Protein AF-A0AAE1XHB5-F1 (afdb_monomer_lite)

Sequence (249 aa):
MQTVHSEVQGKFSDERRCHNMGLLQLLRLYPGRIPDVDLMFACDDRTVVHKRDYSSPNASIPPPVFHYCGEEASYDIVFPDWSFWGWPEVNIKPWEELKEELKEANERIKWKDREPYAFWKGNSKLGPARKDLVTCNVSNGQDWKARLFDMEWSGEKKKGFNTSNLANQCTYRYKIYVEGNTWSAQEIGKPAAKCKKLKMQNIYDYCFHVLNEYAKLLRYKPIEGSKETCSETLVPLKAENGDLGSTRW

Structure (mmCIF, N/CA/C/O backbone):
data_AF-A0AAE1XHB5-F1
#
_entry.id   AF-A0AAE1XHB5-F1
#
loop_
_atom_site.group_PDB
_atom_site.id
_atom_site.type_symbol
_atom_site.label_atom_id
_atom_site.label_alt_id
_atom_site.label_comp_id
_atom_site.label_asym_id
_atom_site.label_entity_id
_atom_site.label_seq_id
_atom_site.pdbx_PDB_ins_code
_atom_site.Cartn_x
_atom_site.Cartn_y
_atom_site.Cartn_z
_atom_site.occupancy
_atom_site.B_iso_or_equiv
_atom_site.auth_seq_id
_atom_site.auth_comp_id
_atom_site.auth_asym_id
_atom_site.auth_atom_id
_atom_site.pdbx_PDB_model_num
ATOM 1 N N . MET A 1 1 ? 14.221 -23.084 -20.798 1.00 45.44 1 MET A N 1
ATOM 2 C CA . MET A 1 1 ? 14.300 -22.543 -19.428 1.00 45.44 1 MET A CA 1
ATOM 3 C C . MET A 1 1 ? 13.998 -21.062 -19.570 1.00 45.44 1 MET A C 1
ATOM 5 O O . MET A 1 1 ? 14.590 -20.469 -20.458 1.00 45.44 1 MET A O 1
ATOM 9 N N . GLN A 1 2 ? 12.980 -20.537 -18.884 1.00 51.53 2 GLN A N 1
ATOM 10 C CA . GLN A 1 2 ? 12.706 -19.093 -18.881 1.00 51.53 2 GLN A CA 1
ATOM 11 C C . GLN A 1 2 ? 13.544 -18.474 -17.780 1.00 51.53 2 GLN A C 1
ATOM 13 O O . GLN A 1 2 ? 13.572 -19.036 -16.680 1.00 51.53 2 GLN A O 1
ATOM 18 N N . THR A 1 3 ? 14.192 -17.352 -18.064 1.00 51.78 3 THR A N 1
ATOM 19 C CA . THR A 1 3 ? 15.121 -16.745 -17.113 1.00 51.78 3 THR A CA 1
ATOM 20 C C . THR A 1 3 ? 14.656 -15.334 -16.788 1.00 51.78 3 THR A C 1
ATOM 22 O O . THR A 1 3 ? 14.543 -14.475 -17.661 1.00 51.78 3 THR A O 1
ATOM 25 N N . VAL A 1 4 ? 14.340 -15.105 -15.512 1.00 53.34 4 VAL A N 1
ATOM 26 C CA . VAL A 1 4 ? 14.060 -13.771 -14.973 1.00 53.34 4 VAL A CA 1
ATOM 27 C C . VAL A 1 4 ? 15.298 -13.318 -14.227 1.00 53.34 4 VAL A C 1
ATOM 29 O O . VAL A 1 4 ? 15.710 -13.941 -13.247 1.00 53.34 4 VAL A O 1
ATOM 32 N N . HIS A 1 5 ? 15.868 -12.219 -14.690 1.00 59.72 5 HIS A N 1
ATOM 33 C CA . HIS A 1 5 ? 17.028 -11.596 -14.085 1.00 59.72 5 HIS A CA 1
ATOM 34 C C . HIS A 1 5 ? 16.575 -10.370 -13.300 1.00 59.72 5 HIS A C 1
ATOM 36 O O . HIS A 1 5 ? 15.778 -9.560 -13.777 1.00 59.72 5 HIS A O 1
ATOM 42 N N . SER A 1 6 ? 17.061 -10.231 -12.070 1.00 54.88 6 SER A N 1
ATOM 43 C CA . SER A 1 6 ? 16.692 -9.108 -11.212 1.00 54.88 6 SER A CA 1
ATOM 44 C C . SER A 1 6 ? 17.903 -8.550 -10.483 1.00 54.88 6 SER A C 1
ATOM 46 O O . SER A 1 6 ? 18.611 -9.296 -9.803 1.00 54.88 6 SER A O 1
ATOM 48 N N . GLU A 1 7 ? 18.095 -7.238 -10.560 1.00 51.47 7 GLU A N 1
ATOM 49 C CA . GLU A 1 7 ? 19.030 -6.492 -9.722 1.00 51.47 7 GLU A CA 1
ATOM 50 C C . GLU A 1 7 ? 18.247 -5.716 -8.654 1.00 51.47 7 GLU A C 1
ATOM 52 O O . GLU A 1 7 ? 17.249 -5.053 -8.943 1.00 51.47 7 GLU A O 1
ATOM 57 N N . VAL A 1 8 ? 18.693 -5.809 -7.401 1.00 50.16 8 VAL A N 1
ATOM 58 C CA . VAL A 1 8 ? 18.106 -5.078 -6.273 1.00 50.16 8 VAL A CA 1
ATOM 59 C C . VAL A 1 8 ? 19.099 -4.015 -5.827 1.00 50.16 8 VAL A C 1
ATOM 61 O O . VAL A 1 8 ? 20.212 -4.349 -5.421 1.00 50.16 8 VAL A O 1
ATOM 64 N N . GLN A 1 9 ? 18.693 -2.746 -5.869 1.00 40.88 9 GLN A N 1
ATOM 65 C CA . GLN A 1 9 ? 19.493 -1.639 -5.348 1.00 40.88 9 GLN A CA 1
ATOM 66 C C . GLN A 1 9 ? 18.915 -1.157 -4.011 1.00 40.88 9 GLN A C 1
ATOM 68 O O . GLN A 1 9 ? 17.742 -0.803 -3.919 1.00 40.88 9 GLN A O 1
ATOM 73 N N . GLY A 1 10 ? 19.741 -1.170 -2.959 1.00 39.22 10 GLY A N 1
ATOM 74 C CA . GLY A 1 10 ? 19.369 -0.704 -1.619 1.00 39.22 10 GLY A CA 1
ATOM 75 C C . GLY A 1 10 ? 20.293 -1.239 -0.521 1.00 39.22 10 GLY A C 1
ATOM 76 O O . GLY A 1 10 ? 20.883 -2.311 -0.651 1.00 39.22 10 GLY A O 1
ATOM 77 N N . LYS A 1 11 ? 20.440 -0.490 0.580 1.00 31.23 11 LYS A N 1
ATOM 78 C CA . LYS A 1 11 ? 21.173 -0.940 1.778 1.00 31.23 11 LYS A CA 1
ATOM 79 C C . LYS A 1 11 ? 20.190 -1.525 2.789 1.00 31.23 11 LYS A C 1
ATOM 81 O O . LYS A 1 11 ? 19.747 -0.825 3.691 1.00 31.23 11 LYS A O 1
ATOM 86 N N . PHE A 1 12 ? 19.909 -2.819 2.683 1.00 35.09 12 PHE A N 1
ATOM 87 C CA . PHE A 1 12 ? 19.295 -3.579 3.770 1.00 35.09 12 PHE A CA 1
ATOM 88 C C . PHE A 1 12 ? 20.136 -4.813 4.074 1.00 35.09 12 PHE A C 1
ATOM 90 O O . PHE A 1 12 ? 20.433 -5.615 3.195 1.00 35.09 12 PHE A O 1
ATOM 97 N N . SER A 1 13 ? 20.501 -4.980 5.343 1.00 31.39 13 SER A N 1
ATOM 98 C CA . SER A 1 13 ? 21.224 -6.141 5.870 1.00 31.39 13 SER A CA 1
ATOM 99 C C . SER A 1 13 ? 20.321 -7.375 6.038 1.00 31.39 13 SER A C 1
ATOM 101 O O . SER A 1 13 ? 20.446 -8.098 7.020 1.00 31.39 13 SER A O 1
ATOM 103 N N . ASP A 1 14 ? 19.374 -7.582 5.123 1.00 39.38 14 ASP A N 1
ATOM 104 C CA . ASP A 1 14 ? 18.460 -8.729 5.117 1.00 39.38 14 ASP A CA 1
ATOM 105 C C . ASP A 1 14 ? 18.004 -8.995 3.665 1.00 39.38 14 ASP A C 1
ATOM 107 O O . ASP A 1 14 ? 16.843 -8.851 3.276 1.00 39.38 14 ASP A O 1
ATOM 111 N N . GLU A 1 15 ? 18.995 -9.277 2.815 1.00 41.16 15 GLU A N 1
ATOM 112 C CA . GLU A 1 15 ? 18.853 -9.575 1.388 1.00 41.16 15 GLU A CA 1
ATOM 113 C C . GLU A 1 15 ? 17.816 -10.692 1.142 1.00 41.16 15 GLU A C 1
ATOM 115 O O . GLU A 1 15 ? 18.023 -11.827 1.586 1.00 41.16 15 GLU A O 1
ATOM 120 N N . ARG A 1 16 ? 16.732 -10.357 0.405 1.00 50.06 16 ARG A N 1
ATOM 121 C CA . ARG A 1 16 ? 15.892 -11.202 -0.501 1.00 50.06 16 ARG A CA 1
ATOM 122 C C . ARG A 1 16 ? 14.385 -10.868 -0.530 1.00 50.06 16 ARG A C 1
ATOM 124 O O . ARG A 1 16 ? 13.654 -11.543 -1.252 1.00 50.06 16 ARG A O 1
ATOM 131 N N . ARG A 1 17 ? 13.878 -9.883 0.224 1.00 54.81 17 ARG A N 1
ATOM 132 C CA . ARG A 1 17 ? 12.434 -9.853 0.565 1.00 54.81 17 ARG A CA 1
ATOM 133 C C . ARG A 1 17 ? 11.491 -9.107 -0.387 1.00 54.81 17 ARG A C 1
ATOM 135 O O . ARG A 1 17 ? 10.375 -9.578 -0.570 1.00 54.81 17 ARG A O 1
ATOM 142 N N . CYS A 1 18 ? 11.900 -8.002 -1.010 1.00 56.28 18 CYS A N 1
ATOM 143 C CA . CYS A 1 18 ? 10.916 -7.023 -1.499 1.00 56.28 18 CYS A CA 1
ATOM 144 C C . CYS A 1 18 ? 9.997 -7.508 -2.629 1.00 56.28 18 CYS A C 1
ATOM 146 O O . CYS A 1 18 ? 8.858 -7.086 -2.668 1.00 56.28 18 CYS A O 1
ATOM 148 N N . HIS A 1 19 ? 10.430 -8.376 -3.551 1.00 60.06 19 HIS A N 1
ATOM 149 C CA . HIS A 1 19 ? 9.561 -8.766 -4.684 1.00 60.06 19 HIS A CA 1
ATOM 150 C C . HIS A 1 19 ? 9.760 -10.209 -5.183 1.00 60.06 19 HIS A C 1
ATOM 152 O O . HIS A 1 19 ? 9.029 -10.672 -6.061 1.00 60.06 19 HIS A O 1
ATOM 158 N N . ASN A 1 20 ? 10.688 -10.964 -4.582 1.00 65.25 20 ASN A N 1
ATOM 159 C CA . ASN A 1 20 ? 11.019 -12.320 -5.032 1.00 65.25 20 ASN A CA 1
ATOM 160 C C . ASN A 1 20 ? 9.848 -13.297 -4.860 1.00 65.25 20 ASN A C 1
ATOM 162 O O . ASN A 1 20 ? 9.603 -14.122 -5.736 1.00 65.25 20 ASN A O 1
ATOM 166 N N . MET A 1 21 ? 9.070 -13.181 -3.778 1.00 68.06 21 MET A N 1
ATOM 167 C CA . MET A 1 21 ? 7.935 -14.084 -3.544 1.00 68.06 21 MET A CA 1
ATOM 168 C C . MET A 1 21 ? 6.816 -13.880 -4.569 1.00 68.06 21 MET A C 1
ATOM 170 O O . MET A 1 21 ? 6.250 -14.857 -5.054 1.00 68.06 21 MET A O 1
ATOM 174 N N . GLY A 1 22 ? 6.528 -12.635 -4.952 1.00 74.75 22 GLY A N 1
ATOM 175 C CA . GLY A 1 22 ? 5.501 -12.347 -5.949 1.00 74.75 22 GLY A CA 1
ATOM 176 C C . GLY A 1 22 ? 5.870 -12.829 -7.346 1.00 74.75 22 GLY A C 1
ATOM 177 O O . GLY A 1 22 ? 5.066 -13.501 -7.995 1.00 74.75 22 GLY A O 1
ATOM 178 N N . LEU A 1 23 ? 7.107 -12.562 -7.774 1.00 78.81 23 LEU A N 1
ATOM 179 C CA . LEU A 1 23 ? 7.631 -13.021 -9.063 1.00 78.81 23 LEU A CA 1
ATOM 180 C C . LEU A 1 23 ? 7.694 -14.548 -9.155 1.00 78.81 23 LEU A C 1
ATOM 182 O O . LEU A 1 23 ? 7.307 -15.118 -10.173 1.00 78.81 23 LEU A O 1
ATOM 186 N N . LEU A 1 24 ? 8.103 -15.227 -8.082 1.00 77.88 24 LEU A N 1
ATOM 187 C CA . LEU A 1 24 ? 8.103 -16.688 -8.041 1.00 77.88 24 LEU A CA 1
ATOM 188 C C . LEU A 1 24 ? 6.714 -17.284 -8.227 1.00 77.88 24 LEU A C 1
ATOM 190 O O . LEU A 1 24 ? 6.537 -18.235 -8.988 1.00 77.88 24 LEU A O 1
ATOM 194 N N . GLN A 1 25 ? 5.726 -16.747 -7.513 1.00 81.06 25 GLN A N 1
ATOM 195 C CA . GLN A 1 25 ? 4.356 -17.227 -7.646 1.00 81.06 25 GLN A CA 1
ATOM 196 C C . GLN A 1 25 ? 3.822 -16.952 -9.052 1.00 81.06 25 GLN A C 1
ATOM 198 O O . GLN A 1 25 ? 3.142 -17.797 -9.625 1.00 81.06 25 GLN A O 1
ATOM 203 N N . LEU A 1 26 ? 4.196 -15.818 -9.647 1.00 84.31 26 LEU A N 1
ATOM 204 C CA . LEU A 1 26 ? 3.848 -15.496 -11.024 1.00 84.31 26 LEU A CA 1
ATOM 205 C C . LEU A 1 26 ? 4.436 -16.517 -12.014 1.00 84.31 26 LEU A C 1
ATOM 207 O O . LEU A 1 26 ? 3.698 -17.053 -12.835 1.00 84.31 26 LEU A O 1
ATOM 211 N N . LEU A 1 27 ? 5.725 -16.856 -11.901 1.00 84.06 27 LEU A N 1
ATOM 212 C CA . LEU A 1 27 ? 6.377 -17.867 -12.750 1.00 84.06 27 LEU A CA 1
ATOM 213 C C . LEU A 1 27 ? 5.709 -19.244 -12.638 1.00 84.06 27 LEU A C 1
ATOM 215 O O . LEU A 1 27 ? 5.586 -19.955 -13.634 1.00 84.06 27 LEU A O 1
ATOM 219 N N . ARG A 1 28 ? 5.233 -19.605 -11.441 1.00 82.81 28 ARG A N 1
ATOM 220 C CA . ARG A 1 28 ? 4.487 -20.852 -11.207 1.00 82.81 28 ARG A CA 1
ATOM 221 C C . ARG A 1 28 ? 3.082 -20.830 -11.809 1.00 82.81 28 ARG A C 1
ATOM 223 O O . ARG A 1 28 ? 2.636 -21.852 -12.317 1.00 82.81 28 ARG A O 1
ATOM 230 N N . LEU A 1 29 ? 2.387 -19.693 -11.748 1.00 84.94 29 LEU A N 1
ATOM 231 C CA . LEU A 1 29 ? 1.021 -19.541 -12.266 1.00 84.94 29 LEU A CA 1
ATOM 232 C C . LEU A 1 29 ? 0.969 -19.406 -13.795 1.00 84.94 29 LEU A C 1
ATOM 234 O O . LEU A 1 29 ? -0.018 -19.805 -14.413 1.00 84.94 29 LEU A O 1
ATOM 238 N N . TYR A 1 30 ? 2.023 -18.868 -14.413 1.00 85.25 30 TYR A N 1
ATOM 239 C CA . TYR A 1 30 ? 2.106 -18.630 -15.858 1.00 85.25 30 TYR A CA 1
ATOM 240 C C . TYR A 1 30 ? 3.348 -19.297 -16.476 1.00 85.25 30 TYR A C 1
ATOM 242 O O . TYR A 1 30 ? 4.159 -18.615 -17.115 1.00 85.25 30 TYR A O 1
ATOM 250 N N . PRO A 1 31 ? 3.511 -20.625 -16.328 1.00 83.69 31 PRO A N 1
ATOM 251 C CA . PRO A 1 31 ? 4.702 -21.319 -16.799 1.00 83.69 31 PRO A CA 1
ATOM 252 C C . PRO A 1 31 ? 4.811 -21.206 -18.322 1.00 83.69 31 PRO A C 1
ATOM 254 O O . PRO A 1 31 ? 3.843 -21.457 -19.043 1.00 83.69 31 PRO A O 1
ATOM 257 N N . GLY A 1 32 ? 5.977 -20.808 -18.831 1.00 82.12 32 GLY A N 1
ATOM 258 C CA . GLY A 1 32 ? 6.194 -20.674 -20.275 1.00 82.12 32 GLY A CA 1
ATOM 259 C C . GLY A 1 32 ? 5.567 -19.423 -20.902 1.00 82.12 32 GLY A C 1
ATOM 260 O O . GLY A 1 32 ? 5.666 -19.242 -22.113 1.00 82.12 32 GLY A O 1
ATOM 261 N N . ARG A 1 33 ? 4.914 -18.559 -20.112 1.00 86.62 33 ARG A N 1
ATOM 262 C CA . ARG A 1 33 ? 4.180 -17.384 -20.616 1.00 86.62 33 ARG A CA 1
ATOM 263 C C . ARG A 1 33 ? 4.785 -16.048 -20.194 1.00 86.62 33 ARG A C 1
ATOM 265 O O . ARG A 1 33 ? 4.363 -15.021 -20.716 1.00 86.62 33 ARG A O 1
ATOM 272 N N . ILE A 1 34 ? 5.725 -16.044 -19.251 1.00 85.06 34 ILE A N 1
ATOM 273 C CA . ILE A 1 34 ? 6.454 -14.834 -18.855 1.00 85.06 34 ILE A CA 1
ATOM 274 C C . ILE A 1 34 ? 7.689 -14.713 -19.753 1.00 85.06 34 ILE A C 1
ATOM 276 O O . ILE A 1 34 ? 8.455 -15.671 -19.813 1.00 85.06 34 ILE A O 1
ATOM 280 N N . PRO A 1 35 ? 7.874 -13.611 -20.491 1.00 84.12 35 PRO A N 1
ATOM 281 C CA . PRO A 1 35 ? 9.051 -13.435 -21.3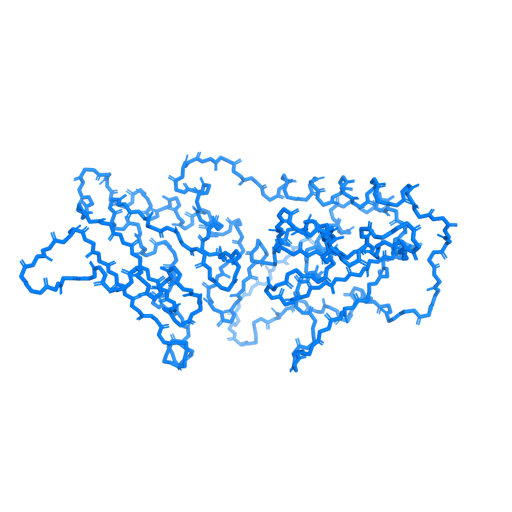36 1.00 84.12 35 PRO A CA 1
ATOM 282 C C . PRO A 1 35 ? 10.330 -13.313 -20.499 1.00 84.12 35 PRO A C 1
ATOM 284 O O . PRO A 1 35 ? 10.274 -12.947 -19.324 1.00 84.12 35 PRO A O 1
ATOM 287 N N . ASP A 1 36 ? 11.479 -13.577 -21.120 1.00 80.69 36 ASP A N 1
ATOM 288 C CA . ASP A 1 36 ? 12.774 -13.280 -20.506 1.00 80.69 36 ASP A CA 1
ATOM 289 C C . ASP A 1 36 ? 12.895 -11.758 -20.313 1.00 80.69 36 ASP A C 1
ATOM 291 O O . ASP A 1 36 ? 12.668 -10.984 -21.249 1.00 80.69 36 ASP A O 1
ATOM 295 N N . VAL A 1 37 ? 13.218 -11.328 -19.092 1.00 81.75 37 VAL A N 1
ATOM 296 C CA . VAL A 1 37 ? 13.274 -9.911 -18.703 1.00 81.75 37 VAL A CA 1
ATOM 297 C C . VAL A 1 37 ? 14.400 -9.652 -17.707 1.00 81.75 37 VAL A C 1
ATOM 299 O O . VAL A 1 37 ? 14.686 -10.496 -16.856 1.00 81.75 37 VAL A O 1
ATOM 302 N N . ASP A 1 38 ? 14.975 -8.451 -17.790 1.00 79.69 38 ASP A N 1
ATOM 303 C CA . ASP A 1 38 ? 15.828 -7.861 -16.756 1.00 79.69 38 ASP A CA 1
ATOM 304 C C . ASP A 1 38 ? 15.024 -6.831 -15.963 1.00 79.69 38 ASP A C 1
ATOM 306 O O . ASP A 1 38 ? 14.422 -5.932 -16.546 1.00 79.69 38 ASP A O 1
ATOM 310 N N . LEU A 1 39 ? 15.019 -6.936 -14.637 1.00 80.19 39 LEU A N 1
ATOM 311 C CA . LEU A 1 39 ? 14.267 -6.043 -13.758 1.00 80.19 39 LEU A CA 1
ATOM 312 C C . LEU A 1 39 ? 15.201 -5.358 -12.760 1.00 80.19 39 LEU A C 1
ATOM 314 O O . LEU A 1 39 ? 16.024 -6.011 -12.121 1.00 80.19 39 LEU A O 1
ATOM 318 N N . MET A 1 40 ? 15.030 -4.052 -12.570 1.00 82.56 40 MET A N 1
ATOM 319 C CA . MET A 1 40 ? 15.668 -3.311 -11.480 1.00 82.56 40 MET A CA 1
ATOM 320 C C . MET A 1 40 ? 14.612 -2.975 -10.434 1.00 82.56 40 MET A C 1
ATOM 322 O O . MET A 1 40 ? 13.628 -2.319 -10.764 1.00 82.56 40 MET A O 1
ATOM 326 N N . PHE A 1 41 ? 14.804 -3.405 -9.187 1.00 81.44 41 PHE A N 1
ATOM 327 C CA . PHE A 1 41 ? 13.876 -3.107 -8.094 1.00 81.44 41 PHE A CA 1
ATOM 328 C C . PHE A 1 41 ? 14.477 -2.136 -7.086 1.00 81.44 41 PHE A C 1
ATOM 330 O O . PHE A 1 41 ? 15.585 -2.349 -6.583 1.00 81.44 41 PHE A O 1
ATOM 337 N N . ALA A 1 42 ? 13.684 -1.130 -6.728 1.00 82.25 42 ALA A N 1
ATOM 338 C CA . ALA A 1 42 ? 13.903 -0.294 -5.563 1.00 82.25 42 ALA A CA 1
ATOM 339 C C . ALA A 1 42 ? 13.015 -0.778 -4.405 1.00 82.25 42 ALA A C 1
ATOM 341 O O . ALA A 1 42 ? 11.809 -0.996 -4.543 1.00 82.25 42 ALA A O 1
ATOM 342 N N . CYS A 1 43 ? 13.667 -1.016 -3.271 1.00 76.44 43 CYS A N 1
ATOM 343 C CA . CYS A 1 43 ? 13.078 -1.612 -2.070 1.00 76.44 43 CYS A CA 1
ATOM 344 C C . CYS A 1 43 ? 12.778 -0.603 -0.961 1.00 76.44 43 CYS A C 1
ATOM 346 O O . CYS A 1 43 ? 12.071 -0.936 -0.010 1.00 76.44 43 CYS A O 1
ATOM 348 N N . ASP A 1 44 ? 13.374 0.583 -1.035 1.00 81.19 44 ASP A N 1
ATOM 349 C CA . ASP A 1 44 ? 13.183 1.614 -0.026 1.00 81.19 44 ASP A CA 1
ATOM 350 C C . ASP A 1 44 ? 11.793 2.252 -0.156 1.00 81.19 44 ASP A C 1
ATOM 352 O O . ASP A 1 44 ? 11.090 2.076 -1.143 1.00 81.19 44 ASP A O 1
ATOM 356 N N . ASP A 1 45 ? 11.361 2.980 0.873 1.00 84.56 45 ASP A N 1
ATOM 357 C CA . ASP A 1 45 ? 10.033 3.605 0.878 1.00 84.56 45 ASP A CA 1
ATOM 358 C C . ASP A 1 45 ? 9.889 4.681 -0.208 1.00 84.56 45 ASP A C 1
ATOM 360 O O . ASP A 1 45 ? 8.794 4.871 -0.743 1.00 84.56 45 ASP A O 1
ATOM 364 N N . ARG A 1 46 ? 10.969 5.416 -0.496 1.00 88.62 46 ARG A N 1
ATOM 365 C CA . ARG A 1 46 ? 10.966 6.586 -1.380 1.00 88.62 46 ARG A CA 1
ATOM 366 C C . ARG A 1 46 ? 11.385 6.212 -2.795 1.00 88.62 46 ARG A C 1
ATOM 368 O O . ARG A 1 46 ? 12.404 5.557 -2.978 1.00 88.62 46 ARG A O 1
ATOM 375 N N . THR A 1 47 ? 10.644 6.755 -3.753 1.00 91.00 47 THR A N 1
ATOM 376 C CA . THR A 1 47 ? 10.947 6.730 -5.187 1.00 91.00 47 THR A CA 1
ATOM 377 C C . THR A 1 47 ? 12.353 7.238 -5.482 1.00 91.00 47 THR A C 1
ATOM 379 O O . THR A 1 47 ? 12.867 8.119 -4.786 1.00 91.00 47 THR A O 1
ATOM 382 N N . VAL A 1 48 ? 12.973 6.682 -6.526 1.00 90.81 48 VAL A N 1
ATOM 383 C CA . VAL A 1 48 ? 14.394 6.923 -6.830 1.00 90.81 48 VAL A CA 1
ATOM 384 C C . VAL A 1 48 ? 14.639 7.558 -8.199 1.00 90.81 48 VAL A C 1
ATOM 386 O O . VAL A 1 48 ? 15.694 8.153 -8.412 1.00 90.81 48 VAL A O 1
ATOM 389 N N . VAL A 1 49 ? 13.682 7.486 -9.129 1.00 92.75 49 VAL A N 1
ATOM 390 C CA . VAL A 1 49 ? 13.802 8.036 -10.488 1.00 92.75 49 VAL A CA 1
ATOM 391 C C . VAL A 1 49 ? 12.978 9.318 -10.609 1.00 92.75 49 VAL A C 1
ATOM 393 O O . VAL A 1 49 ? 11.885 9.331 -11.174 1.00 92.75 49 VAL A O 1
ATOM 396 N N . HIS A 1 50 ? 13.478 10.433 -10.076 1.00 93.94 50 HIS A N 1
ATOM 397 C CA . HIS A 1 50 ? 12.724 11.691 -10.092 1.00 93.94 50 HIS A CA 1
ATOM 398 C C . HIS A 1 50 ? 12.730 12.362 -11.46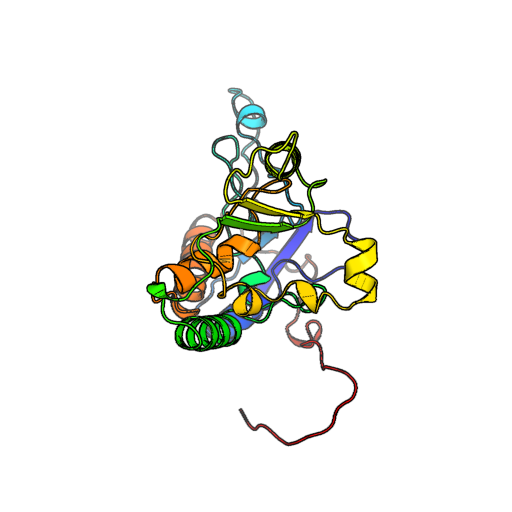9 1.00 93.94 50 HIS A C 1
ATOM 400 O O . HIS A 1 50 ? 13.777 12.569 -12.078 1.00 93.94 50 HIS A O 1
ATOM 406 N N . LYS A 1 51 ? 11.559 12.819 -11.931 1.00 93.88 51 LYS A N 1
ATOM 407 C CA . LYS A 1 51 ? 11.385 13.446 -13.253 1.00 93.88 51 LYS A CA 1
ATOM 408 C C . LYS A 1 51 ? 12.299 14.646 -13.470 1.00 93.88 51 LYS A C 1
ATOM 410 O O . LYS A 1 51 ? 12.833 14.816 -14.560 1.00 93.88 51 LYS A O 1
ATOM 415 N N . ARG A 1 52 ? 12.507 15.441 -12.414 1.00 93.12 52 ARG A N 1
ATOM 416 C CA . ARG A 1 52 ? 13.349 16.648 -12.425 1.00 93.12 52 ARG A CA 1
ATOM 417 C C . ARG A 1 52 ? 14.792 16.3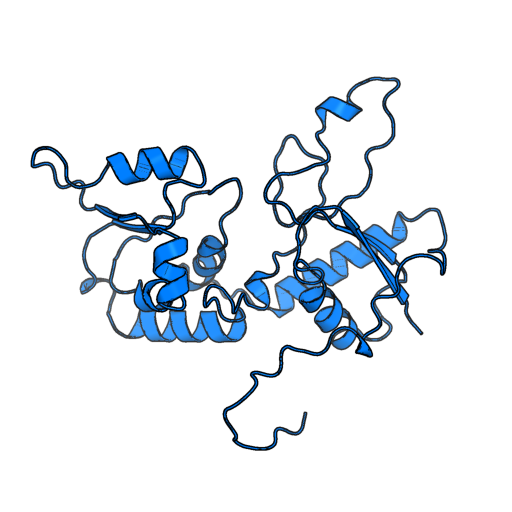73 -12.861 1.00 93.12 52 ARG A C 1
ATOM 419 O O . ARG A 1 52 ? 15.403 17.246 -13.469 1.00 93.12 52 ARG A O 1
ATOM 426 N N . ASP A 1 53 ? 15.304 15.175 -12.585 1.00 91.31 53 ASP A N 1
ATOM 427 C CA . ASP A 1 53 ? 16.680 14.791 -12.908 1.00 91.31 53 ASP A CA 1
ATOM 428 C C . ASP A 1 53 ? 16.832 14.494 -14.413 1.00 91.31 53 ASP A C 1
ATOM 430 O O . ASP A 1 53 ? 17.940 14.495 -14.946 1.00 91.31 53 ASP A O 1
ATOM 434 N N . TYR A 1 54 ? 15.705 14.325 -15.117 1.00 92.19 54 TYR A N 1
ATOM 435 C CA . TYR A 1 54 ? 15.631 13.978 -16.536 1.00 92.19 54 TYR A CA 1
ATOM 436 C C . TYR A 1 54 ? 14.931 15.040 -17.402 1.00 92.19 54 TYR A C 1
ATOM 438 O O . TYR A 1 54 ? 14.622 14.794 -18.564 1.00 92.19 54 TYR A O 1
ATOM 446 N N . SER A 1 55 ? 14.672 16.233 -16.859 1.00 87.06 55 SER A N 1
ATOM 447 C CA . SER A 1 55 ? 13.942 17.302 -17.562 1.00 87.06 55 SER A CA 1
ATOM 448 C C . SER A 1 55 ? 14.802 18.137 -18.525 1.00 87.06 55 SER A C 1
ATOM 450 O O . SER A 1 55 ? 14.272 18.985 -19.241 1.00 87.06 55 SER A O 1
ATOM 452 N N . SER A 1 56 ? 16.127 17.959 -18.525 1.00 87.19 56 SER A N 1
ATOM 453 C CA . SER A 1 56 ? 17.048 18.731 -19.371 1.00 87.19 56 SER A CA 1
ATOM 454 C C . SER A 1 56 ? 17.085 18.193 -20.810 1.00 87.19 56 SER A C 1
ATOM 456 O O . SER A 1 56 ? 17.051 16.976 -20.987 1.00 87.19 56 SER A O 1
ATOM 458 N N . PRO A 1 57 ? 17.261 19.043 -21.844 1.00 83.31 57 PRO A N 1
ATOM 459 C CA . PRO A 1 57 ? 17.450 18.588 -23.227 1.00 83.31 57 PRO A CA 1
ATOM 460 C C . PRO A 1 57 ? 18.619 17.607 -23.415 1.00 83.31 57 PRO A C 1
ATOM 462 O O . PRO A 1 57 ? 18.597 16.803 -24.340 1.00 83.31 57 PRO A O 1
ATOM 465 N N . ASN A 1 58 ? 19.622 17.670 -22.531 1.00 86.50 58 ASN A N 1
ATOM 466 C CA . ASN A 1 58 ? 20.796 16.789 -22.530 1.00 86.50 58 ASN A CA 1
ATOM 467 C C . ASN A 1 58 ? 20.740 15.722 -21.422 1.00 86.50 58 ASN A C 1
ATOM 469 O O . ASN A 1 58 ? 21.772 15.145 -21.079 1.00 86.50 58 ASN A O 1
ATOM 473 N N . ALA A 1 59 ? 19.582 15.510 -20.795 1.00 85.69 59 ALA A N 1
ATOM 474 C CA . ALA A 1 59 ? 19.452 14.493 -19.763 1.00 85.69 59 ALA A CA 1
ATOM 475 C C . ALA A 1 59 ? 19.622 13.080 -20.337 1.00 85.69 59 ALA A C 1
ATOM 477 O O . ALA A 1 59 ? 19.301 12.808 -21.495 1.00 85.69 59 ALA A O 1
ATOM 478 N N . SER A 1 60 ? 20.110 12.168 -19.497 1.00 85.06 60 SER A N 1
ATOM 479 C CA . SER A 1 60 ? 20.103 10.740 -19.800 1.00 85.06 60 SER A CA 1
ATOM 480 C C . SER A 1 60 ? 18.668 10.207 -19.897 1.00 85.06 60 SER A C 1
ATOM 482 O O . SER A 1 60 ? 17.704 10.854 -19.497 1.00 85.06 60 SER A O 1
ATOM 484 N N . ILE A 1 61 ? 18.507 9.010 -20.455 1.00 85.88 61 ILE A N 1
ATOM 485 C CA . ILE A 1 61 ? 17.212 8.324 -20.449 1.00 85.88 61 ILE A CA 1
ATOM 486 C C . ILE A 1 61 ? 16.971 7.798 -19.024 1.00 85.88 61 ILE A C 1
ATOM 488 O O . ILE A 1 61 ? 17.883 7.175 -18.471 1.00 85.88 61 ILE A O 1
ATOM 492 N N . PRO A 1 62 ? 15.787 8.022 -18.421 1.00 89.31 62 PRO A N 1
ATOM 493 C CA . PRO A 1 62 ? 15.493 7.509 -17.089 1.00 89.31 62 PRO A CA 1
ATOM 494 C C . PRO A 1 62 ? 15.557 5.972 -17.064 1.00 89.31 62 PRO A C 1
ATOM 496 O O . PRO A 1 62 ? 15.007 5.328 -17.965 1.00 89.31 62 PRO A O 1
ATOM 499 N N . PRO A 1 63 ? 16.212 5.367 -16.056 1.00 87.75 63 PRO A N 1
ATOM 500 C CA . PRO A 1 63 ? 16.271 3.920 -15.922 1.00 87.75 63 PRO A CA 1
ATOM 501 C C . PRO A 1 63 ? 14.890 3.354 -15.545 1.00 87.75 63 PRO A C 1
ATOM 503 O O . PRO A 1 63 ? 14.173 3.965 -14.748 1.00 87.75 63 PRO A O 1
ATOM 506 N N . PRO A 1 64 ? 14.507 2.181 -16.077 1.00 88.31 64 PRO A N 1
ATOM 507 C CA . PRO A 1 64 ? 13.264 1.520 -15.704 1.00 88.31 64 PRO A CA 1
ATOM 508 C C . PRO A 1 64 ? 13.417 0.831 -14.342 1.00 88.31 64 PRO A C 1
ATOM 510 O O . PRO A 1 64 ? 13.887 -0.302 -14.260 1.00 88.31 64 PRO A O 1
ATOM 513 N N . VAL A 1 65 ? 13.021 1.519 -13.272 1.00 88.25 65 VAL A N 1
ATOM 514 C CA . VAL A 1 65 ? 13.062 0.983 -11.904 1.00 88.25 65 VAL A CA 1
ATOM 515 C C . VAL A 1 65 ? 11.654 0.642 -11.438 1.00 88.25 65 VAL A C 1
ATOM 517 O O . VAL A 1 65 ? 10.767 1.490 -11.463 1.00 88.25 65 VAL A O 1
ATOM 520 N N . PHE A 1 66 ? 11.456 -0.598 -11.005 1.00 88.88 66 PHE A N 1
ATOM 521 C CA . PHE A 1 66 ? 10.222 -1.082 -10.404 1.00 88.88 66 PHE A CA 1
ATOM 522 C C . PHE A 1 66 ? 10.199 -0.773 -8.910 1.00 88.88 66 PHE A C 1
ATOM 524 O O . PHE A 1 66 ? 11.173 -1.022 -8.196 1.00 88.88 66 PHE A O 1
ATOM 531 N N . HIS A 1 67 ? 9.071 -0.260 -8.434 1.00 88.31 67 HIS A N 1
ATOM 532 C CA . HIS A 1 67 ? 8.924 0.233 -7.071 1.00 88.31 67 HIS A CA 1
ATOM 533 C C . HI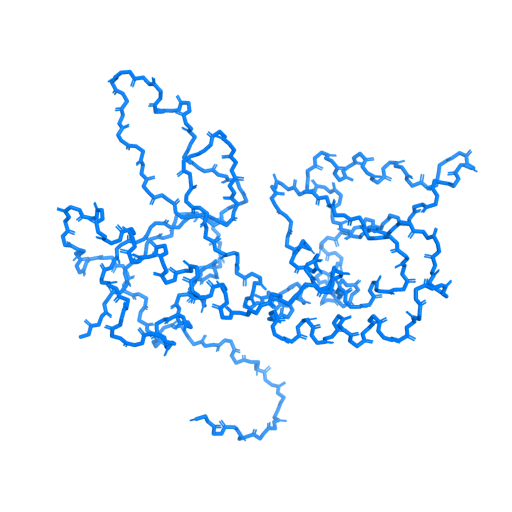S A 1 67 ? 7.490 0.000 -6.578 1.00 88.31 67 HIS A C 1
ATOM 535 O O . HIS A 1 67 ? 6.545 0.082 -7.358 1.00 88.31 67 HIS A O 1
ATOM 541 N N . TYR A 1 68 ? 7.294 -0.289 -5.292 1.00 86.50 68 TYR A N 1
ATOM 542 C CA . TYR A 1 68 ? 5.950 -0.518 -4.740 1.00 86.50 68 TYR A CA 1
ATOM 543 C C . TYR A 1 68 ? 5.200 0.781 -4.416 1.00 86.50 68 TYR A C 1
ATOM 545 O O . TYR A 1 68 ? 3.986 0.879 -4.587 1.00 86.50 68 TYR A O 1
ATOM 553 N N . CYS A 1 69 ? 5.932 1.814 -4.004 1.00 87.19 69 CYS A N 1
ATOM 554 C CA . CYS A 1 69 ? 5.456 3.197 -3.998 1.00 87.19 69 CYS A CA 1
ATOM 555 C C . CYS A 1 69 ? 5.605 3.862 -5.370 1.00 87.19 69 CYS A C 1
ATOM 557 O O . CYS A 1 69 ? 6.532 3.563 -6.115 1.00 87.19 69 CYS A O 1
ATOM 559 N N . GLY A 1 70 ? 4.733 4.823 -5.659 1.00 88.75 70 GLY A N 1
ATOM 560 C CA . GLY A 1 70 ? 4.868 5.731 -6.793 1.00 88.75 70 GLY A CA 1
ATOM 561 C C . GLY A 1 70 ? 4.420 7.135 -6.402 1.00 88.75 70 GLY A C 1
ATOM 562 O O . GLY A 1 70 ? 3.623 7.302 -5.478 1.00 88.75 70 GLY A O 1
ATOM 563 N N . GLU A 1 71 ? 4.923 8.142 -7.107 1.00 90.50 71 GLU A N 1
ATOM 564 C CA . GLU A 1 71 ? 4.521 9.541 -6.941 1.00 90.50 71 GLU A CA 1
ATOM 565 C C . GLU A 1 71 ? 4.482 10.249 -8.301 1.00 90.50 71 GLU A C 1
ATOM 567 O O . GLU A 1 71 ? 5.154 9.847 -9.251 1.00 90.50 71 GLU A O 1
ATOM 572 N N . GLU A 1 72 ? 3.726 11.344 -8.405 1.00 92.81 72 GLU A N 1
ATOM 573 C CA . GLU A 1 72 ? 3.597 12.103 -9.657 1.00 92.81 72 GLU A CA 1
ATOM 574 C C . GLU A 1 72 ? 4.943 12.659 -10.154 1.00 92.81 72 GLU A C 1
ATOM 576 O O . GLU A 1 72 ? 5.169 12.777 -11.361 1.00 92.81 72 GLU A O 1
ATOM 581 N N . ALA A 1 73 ? 5.856 12.968 -9.233 1.00 93.75 73 ALA A N 1
ATOM 582 C CA . ALA A 1 73 ? 7.172 13.526 -9.520 1.00 93.75 73 ALA A CA 1
ATOM 583 C C . ALA A 1 73 ? 8.230 12.478 -9.921 1.00 93.75 73 ALA A C 1
ATOM 585 O O . ALA A 1 73 ? 9.393 12.840 -10.110 1.00 93.75 73 ALA A O 1
ATOM 586 N N . SER A 1 74 ? 7.852 11.208 -10.083 1.00 94.81 74 SER A N 1
ATOM 587 C CA . SER A 1 74 ? 8.762 10.089 -10.345 1.00 94.81 74 SER A CA 1
ATOM 588 C C . SER A 1 74 ? 8.380 9.305 -11.614 1.00 94.81 74 SER A C 1
ATOM 590 O O . SER A 1 74 ? 7.231 9.327 -12.063 1.00 94.81 74 SER A O 1
ATOM 592 N N . TYR A 1 75 ? 9.380 8.665 -12.227 1.00 93.81 75 TYR A N 1
ATOM 593 C CA . TYR A 1 75 ? 9.252 7.702 -13.326 1.00 93.81 75 TYR A CA 1
ATOM 594 C C . TYR A 1 75 ? 9.316 6.236 -12.859 1.00 93.81 75 TYR A C 1
ATOM 596 O O . TYR A 1 75 ? 9.326 5.339 -13.700 1.00 93.81 75 TYR A O 1
ATOM 604 N N . ASP A 1 76 ? 9.367 5.981 -11.550 1.00 92.38 76 ASP A N 1
ATOM 605 C CA . ASP A 1 76 ? 9.349 4.633 -10.985 1.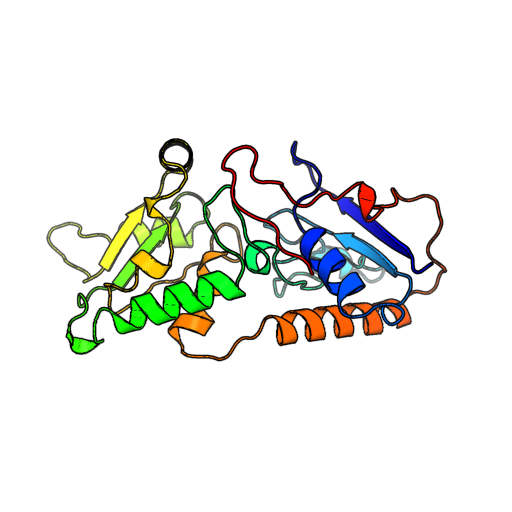00 92.38 76 ASP A CA 1
ATOM 606 C C . ASP A 1 76 ? 8.086 3.881 -11.460 1.00 92.38 76 ASP A C 1
ATOM 608 O O . ASP A 1 76 ? 6.964 4.400 -11.448 1.00 92.38 76 ASP A O 1
ATOM 612 N N . ILE A 1 77 ? 8.270 2.639 -11.906 1.00 92.12 77 ILE A N 1
ATOM 613 C CA . ILE A 1 77 ? 7.213 1.778 -12.434 1.00 92.12 77 ILE A CA 1
ATOM 614 C C . ILE A 1 77 ? 6.554 1.061 -11.259 1.00 92.12 77 ILE A C 1
ATOM 616 O O . ILE A 1 77 ? 7.163 0.202 -10.619 1.00 92.12 77 ILE A O 1
ATOM 620 N N . VAL A 1 78 ? 5.291 1.389 -10.990 1.00 91.12 78 VAL A N 1
ATOM 621 C CA . VAL A 1 78 ? 4.563 0.812 -9.855 1.00 91.12 78 VAL A CA 1
ATOM 622 C C . VAL A 1 78 ? 4.386 -0.698 -10.025 1.00 91.12 78 VAL A C 1
ATOM 624 O O . VAL A 1 78 ? 3.762 -1.171 -10.980 1.00 91.12 78 VAL A O 1
ATOM 627 N N . PHE A 1 79 ? 4.881 -1.457 -9.054 1.00 89.62 79 PHE A N 1
ATOM 628 C CA . PHE A 1 79 ? 4.736 -2.905 -8.953 1.00 89.62 79 PHE A CA 1
ATOM 629 C C . PHE A 1 79 ? 4.060 -3.277 -7.623 1.00 89.62 79 PHE A C 1
ATOM 631 O O . PHE A 1 79 ? 4.148 -2.506 -6.672 1.00 89.62 79 PHE A O 1
ATOM 638 N N . PRO A 1 80 ? 3.335 -4.403 -7.507 1.00 88.69 80 PRO A N 1
ATOM 639 C CA . PRO A 1 80 ? 2.628 -4.697 -6.266 1.00 88.69 80 PRO A CA 1
ATOM 640 C C . PRO A 1 80 ? 3.578 -4.942 -5.094 1.00 88.69 80 PRO A C 1
ATOM 642 O O . PRO A 1 80 ? 4.533 -5.708 -5.208 1.00 88.69 80 PRO A O 1
ATOM 645 N N . ASP A 1 81 ? 3.248 -4.325 -3.962 1.00 86.69 81 ASP A N 1
ATOM 646 C CA . ASP A 1 81 ? 3.964 -4.461 -2.696 1.00 86.69 81 ASP A CA 1
ATOM 647 C C . ASP A 1 81 ? 4.017 -5.915 -2.190 1.00 86.69 81 ASP A C 1
ATOM 649 O O . ASP A 1 81 ? 3.067 -6.688 -2.365 1.00 86.69 81 ASP A O 1
ATOM 653 N N . TRP A 1 82 ? 5.094 -6.293 -1.494 1.00 83.44 82 TRP A N 1
ATOM 654 C CA . TRP A 1 82 ? 5.236 -7.660 -0.980 1.00 83.44 82 TRP A CA 1
ATOM 655 C C . TRP A 1 82 ? 4.159 -8.050 0.031 1.00 83.44 82 TRP A C 1
ATOM 657 O O . TRP A 1 82 ? 3.871 -9.241 0.163 1.00 83.44 82 TRP A O 1
ATOM 667 N N . SER A 1 83 ? 3.523 -7.091 0.718 1.00 84.94 83 SER A N 1
ATOM 668 C CA . SER A 1 83 ? 2.496 -7.385 1.724 1.00 84.94 83 SER A CA 1
ATOM 669 C C . SER A 1 83 ? 1.287 -8.142 1.167 1.00 84.94 83 SER A C 1
ATOM 671 O O . SER A 1 83 ? 0.602 -8.811 1.940 1.00 84.94 83 SER A O 1
ATOM 673 N N . PHE A 1 84 ? 1.059 -8.151 -0.154 1.00 88.00 84 PHE A N 1
ATOM 674 C CA . PHE A 1 84 ? 0.068 -9.035 -0.784 1.00 88.00 84 PHE A CA 1
ATOM 675 C C . PHE A 1 84 ? 0.361 -10.526 -0.562 1.00 88.00 84 PHE A C 1
ATOM 677 O O . PHE A 1 84 ? -0.570 -11.320 -0.406 1.00 88.00 84 PHE A O 1
ATOM 684 N N . TRP A 1 85 ? 1.637 -10.905 -0.490 1.00 87.38 85 TRP A N 1
ATOM 685 C CA . TRP A 1 85 ? 2.094 -12.262 -0.171 1.00 87.38 85 TRP A CA 1
ATOM 686 C C . TRP A 1 85 ? 2.410 -12.454 1.316 1.00 87.38 85 TRP A C 1
ATOM 688 O O . TRP A 1 85 ? 2.805 -13.544 1.719 1.00 87.38 85 TRP A O 1
ATOM 698 N N . GLY A 1 86 ? 2.178 -11.423 2.130 1.00 85.75 86 GLY A N 1
ATOM 699 C CA . GLY A 1 86 ? 2.397 -11.425 3.568 1.00 85.75 86 GLY A CA 1
ATOM 700 C C . GLY A 1 86 ? 3.701 -10.750 3.986 1.00 85.75 86 GLY A C 1
ATOM 701 O O . GLY A 1 86 ? 4.643 -10.579 3.217 1.00 85.75 86 GLY A O 1
ATOM 702 N N . TRP A 1 87 ? 3.735 -10.365 5.256 1.00 82.69 87 TRP A N 1
ATOM 703 C CA . TRP A 1 87 ? 4.897 -9.812 5.937 1.00 82.69 87 TRP A CA 1
ATOM 704 C C . TRP A 1 87 ? 4.937 -10.382 7.369 1.00 82.69 87 TRP A C 1
ATOM 706 O O . TRP A 1 87 ? 4.426 -9.759 8.311 1.00 82.69 87 TRP A O 1
ATOM 716 N N . PRO A 1 88 ? 5.479 -11.607 7.533 1.00 79.38 88 PRO A N 1
ATOM 717 C CA . PRO A 1 88 ? 5.443 -12.351 8.794 1.00 79.38 88 PRO A CA 1
ATOM 718 C C . PRO A 1 88 ? 6.059 -11.603 9.982 1.00 79.38 88 PRO A C 1
ATOM 720 O O . PRO A 1 88 ? 5.536 -11.665 11.091 1.00 79.38 88 PRO A O 1
ATOM 723 N N . GLU A 1 89 ? 7.129 -10.842 9.753 1.00 77.31 89 GLU A N 1
ATOM 724 C CA . GLU A 1 89 ? 7.886 -10.121 10.783 1.00 77.31 89 GLU A CA 1
ATOM 725 C C . GLU A 1 89 ? 7.056 -9.063 11.509 1.00 77.31 89 GLU A C 1
ATOM 727 O O . GLU A 1 89 ? 7.363 -8.722 12.652 1.00 77.31 89 GLU A O 1
ATOM 732 N N . VAL A 1 90 ? 6.013 -8.552 10.852 1.00 77.19 90 VAL A N 1
ATOM 733 C CA . VAL A 1 90 ? 5.063 -7.588 11.422 1.00 77.19 90 VAL A CA 1
ATOM 734 C C . VAL A 1 90 ? 3.644 -8.153 11.518 1.00 77.19 90 VAL A C 1
ATOM 736 O O . VAL A 1 90 ? 2.691 -7.403 11.732 1.00 77.19 90 VAL A O 1
ATOM 739 N N . ASN A 1 91 ? 3.510 -9.479 11.400 1.00 79.38 91 ASN A N 1
ATOM 740 C CA . ASN A 1 91 ? 2.257 -10.218 11.529 1.00 79.38 91 ASN A CA 1
ATOM 741 C C . ASN A 1 91 ? 1.169 -9.783 10.523 1.00 79.38 91 ASN A C 1
ATOM 743 O O . ASN A 1 91 ? -0.017 -9.702 10.855 1.00 79.38 91 ASN A O 1
ATOM 747 N N . ILE A 1 92 ? 1.570 -9.483 9.283 1.00 82.44 92 ILE A N 1
ATOM 748 C CA . ILE A 1 92 ? 0.638 -9.314 8.161 1.00 82.44 92 ILE A CA 1
ATOM 749 C C . ILE A 1 92 ? 0.584 -10.633 7.396 1.00 82.44 92 ILE A C 1
ATOM 751 O O . ILE A 1 92 ? 1.597 -11.119 6.892 1.00 82.44 92 ILE A O 1
ATOM 755 N N . LYS A 1 93 ? -0.609 -11.214 7.303 1.00 86.56 93 LYS A N 1
ATOM 756 C CA . LYS A 1 93 ? -0.848 -12.452 6.558 1.00 86.56 93 LYS A CA 1
ATOM 757 C C . LYS A 1 93 ? -0.928 -12.201 5.048 1.00 86.56 93 LYS A C 1
ATOM 759 O O . LYS A 1 93 ? -1.247 -11.076 4.652 1.00 86.56 93 LYS A O 1
ATOM 764 N N . PRO A 1 94 ? -0.705 -13.230 4.209 1.00 89.12 94 PRO A N 1
ATOM 765 C CA . PRO A 1 94 ? -1.017 -13.154 2.785 1.00 89.12 94 PRO A CA 1
ATOM 766 C C . PRO A 1 94 ? -2.462 -12.701 2.552 1.00 89.12 94 PRO A C 1
ATOM 768 O O . PRO A 1 94 ? -3.356 -13.019 3.340 1.00 89.12 94 PRO A O 1
ATOM 771 N N . TRP A 1 95 ? -2.712 -11.985 1.454 1.00 89.31 95 TRP A N 1
ATOM 772 C CA . TRP A 1 95 ? -4.010 -11.357 1.186 1.00 89.31 95 TRP A CA 1
ATOM 773 C C . TRP A 1 95 ? -5.190 -12.336 1.227 1.00 89.31 95 TRP A C 1
ATOM 775 O O . TRP A 1 95 ? -6.255 -11.993 1.736 1.00 89.31 95 TRP A O 1
ATOM 785 N N . GLU A 1 96 ? -5.011 -13.555 0.712 1.00 88.75 96 GLU A N 1
ATOM 786 C CA . GLU A 1 96 ? -6.067 -14.574 0.678 1.00 88.75 96 GLU A CA 1
ATOM 787 C C . GLU A 1 96 ? -6.508 -15.022 2.076 1.00 88.75 96 GLU A C 1
ATOM 789 O O . GLU A 1 96 ? -7.690 -15.275 2.277 1.00 88.75 96 GLU A O 1
ATOM 794 N N . GLU A 1 97 ? -5.597 -15.060 3.047 1.00 90.19 97 GLU A N 1
ATOM 795 C CA . GLU A 1 97 ? -5.931 -15.349 4.444 1.00 90.19 97 GLU A CA 1
ATOM 796 C C . GLU A 1 97 ? -6.473 -14.101 5.143 1.00 90.19 97 GLU A C 1
ATOM 798 O O . GLU A 1 97 ? -7.520 -14.134 5.790 1.00 90.19 97 GLU A O 1
ATOM 803 N N . LEU A 1 98 ? -5.788 -12.966 4.967 1.00 88.50 98 LEU A N 1
ATOM 804 C CA . LEU A 1 98 ? -6.146 -11.702 5.602 1.00 88.50 98 LEU A CA 1
ATOM 805 C C . LEU A 1 98 ? -7.564 -11.251 5.228 1.00 88.50 98 LEU A C 1
ATOM 807 O O . LEU A 1 98 ? -8.289 -10.733 6.076 1.00 88.50 98 LEU A O 1
ATOM 811 N N . LYS A 1 99 ? -7.983 -11.433 3.971 1.00 88.56 99 LYS A N 1
ATOM 812 C CA . LYS A 1 99 ? -9.327 -11.043 3.526 1.00 88.56 99 LYS A CA 1
ATOM 813 C C . LYS A 1 99 ? -10.425 -11.866 4.207 1.00 88.56 99 LYS A C 1
ATOM 815 O O . LYS A 1 99 ? -11.477 -11.302 4.501 1.00 88.56 99 LYS A O 1
ATOM 820 N N . GLU A 1 100 ? -10.191 -13.156 4.465 1.00 89.00 100 GLU A N 1
ATOM 821 C CA . GLU A 1 100 ? -11.163 -14.015 5.148 1.00 89.00 100 GLU A CA 1
ATOM 822 C C . GLU A 1 100 ? -11.215 -13.660 6.637 1.00 89.00 100 GLU A C 1
ATOM 824 O O . GLU A 1 100 ? -12.306 -13.457 7.163 1.00 89.00 100 GLU A O 1
ATOM 829 N N . GLU A 1 101 ? -10.070 -13.411 7.287 1.00 89.69 101 GLU A N 1
ATOM 830 C CA . GLU A 1 101 ? -10.054 -12.902 8.670 1.00 89.69 101 GLU A CA 1
ATOM 831 C C . GLU A 1 101 ? -10.792 -11.567 8.807 1.00 89.69 101 GLU A C 1
ATOM 833 O O . GLU A 1 101 ? -11.555 -11.358 9.753 1.00 89.69 101 GLU A O 1
ATOM 838 N N . LEU A 1 102 ? -10.576 -10.646 7.862 1.00 88.56 102 LEU A N 1
ATOM 839 C CA . LEU A 1 102 ? -11.261 -9.356 7.839 1.00 88.56 102 LEU A CA 1
ATOM 840 C C . LEU A 1 102 ? -12.764 -9.531 7.627 1.00 88.56 102 LEU A C 1
ATOM 842 O O . LEU A 1 102 ? -13.548 -8.828 8.262 1.00 88.56 102 LEU A O 1
ATOM 846 N N . LYS A 1 103 ? -13.176 -10.460 6.761 1.00 87.94 103 LYS A N 1
ATOM 847 C CA . LYS A 1 103 ? -14.586 -10.777 6.526 1.00 87.94 103 LYS A CA 1
ATOM 848 C C . LYS A 1 103 ? -15.240 -11.333 7.790 1.00 87.94 103 LYS A C 1
ATOM 850 O O . LYS A 1 103 ? -16.245 -10.779 8.228 1.00 87.94 103 LYS A O 1
ATOM 855 N N . GLU A 1 104 ? -14.638 -12.342 8.413 1.00 90.00 104 GLU A N 1
ATOM 856 C CA . GLU A 1 104 ? -15.123 -12.917 9.670 1.00 90.00 104 GLU A CA 1
ATOM 857 C C . GLU A 1 104 ? -15.207 -11.857 10.770 1.00 90.00 104 GLU A C 1
ATOM 859 O O . GLU A 1 104 ? -16.230 -11.718 11.438 1.00 90.00 104 GLU A O 1
ATOM 864 N N . ALA A 1 105 ? -14.159 -11.049 10.943 1.00 88.06 105 ALA A N 1
ATOM 865 C CA . ALA A 1 105 ? -14.150 -9.988 11.942 1.00 88.06 105 ALA A CA 1
ATOM 866 C C . ALA A 1 105 ? -15.216 -8.915 11.681 1.00 88.06 105 ALA A C 1
ATOM 868 O O . ALA A 1 105 ? -15.802 -8.382 12.626 1.00 88.06 105 ALA A O 1
ATOM 869 N N . ASN A 1 106 ? -15.513 -8.623 10.414 1.00 87.06 106 ASN A N 1
ATOM 870 C CA . ASN A 1 106 ? -16.570 -7.697 10.024 1.00 87.06 106 ASN A CA 1
ATOM 871 C C . ASN A 1 106 ? -17.977 -8.258 10.320 1.00 87.06 106 ASN A C 1
ATOM 873 O O . ASN A 1 106 ? -18.896 -7.479 10.577 1.00 87.06 106 ASN A O 1
ATOM 877 N N . GLU A 1 107 ? -18.143 -9.583 10.322 1.00 88.88 107 GLU A N 1
ATOM 878 C CA . GLU A 1 107 ? -19.397 -10.274 10.653 1.00 88.88 107 GLU A CA 1
ATOM 879 C C . GLU A 1 107 ? -19.633 -10.402 12.171 1.00 88.88 107 GLU A C 1
ATOM 881 O O . GLU A 1 107 ? -20.787 -10.438 12.600 1.00 88.88 107 GLU A O 1
ATOM 886 N N . ARG A 1 108 ? -18.573 -10.380 13.000 1.00 90.50 108 ARG A N 1
ATOM 887 C CA . ARG A 1 108 ? -18.672 -10.484 14.476 1.00 90.50 108 ARG A CA 1
ATOM 888 C C . ARG A 1 108 ? -19.539 -9.396 15.109 1.00 90.50 108 ARG A C 1
ATOM 890 O O . ARG A 1 108 ? -20.259 -9.666 16.065 1.00 90.50 108 ARG A O 1
ATOM 897 N N . ILE A 1 109 ? -19.444 -8.161 14.610 1.00 88.81 109 ILE A N 1
ATOM 898 C CA . ILE A 1 109 ? -20.160 -7.000 15.157 1.00 88.81 109 ILE A CA 1
ATOM 899 C C . ILE A 1 109 ? -20.840 -6.251 14.016 1.00 88.81 109 ILE A C 1
ATOM 901 O O . ILE A 1 109 ? -20.179 -5.701 13.122 1.00 88.81 109 ILE A O 1
ATOM 905 N N . LYS A 1 110 ? -22.176 -6.176 14.075 1.00 90.12 110 LYS A N 1
ATOM 906 C CA . LYS A 1 110 ? -22.968 -5.390 13.125 1.00 90.12 110 LYS A CA 1
ATOM 907 C C . LYS A 1 110 ? -22.525 -3.936 13.186 1.00 90.12 110 LYS A C 1
ATOM 909 O O . LYS A 1 110 ? -22.268 -3.393 14.253 1.00 90.12 110 LYS A O 1
ATOM 914 N N . TRP A 1 111 ? -22.511 -3.271 12.036 1.00 89.19 111 TRP A N 1
ATOM 915 C CA . TRP A 1 111 ? -22.084 -1.874 11.916 1.00 89.19 111 TRP A CA 1
ATOM 916 C C . TRP A 1 111 ? -22.679 -0.931 12.980 1.00 89.19 111 TRP A C 1
ATOM 918 O O . TRP A 1 111 ? -21.968 -0.092 13.533 1.00 89.19 111 TRP A O 1
ATOM 928 N N . LYS A 1 112 ? -23.976 -1.082 13.287 1.00 92.44 112 LYS A N 1
ATOM 929 C CA . LYS A 1 112 ? -24.690 -0.248 14.270 1.00 92.44 112 LYS A CA 1
ATOM 930 C C . LYS A 1 112 ? -24.153 -0.407 15.697 1.00 92.44 112 LYS A C 1
ATOM 932 O O . LYS A 1 112 ? -24.186 0.562 16.449 1.00 92.44 112 LYS A O 1
ATOM 937 N N . ASP A 1 113 ? -23.604 -1.571 16.024 1.00 93.94 113 ASP A N 1
ATOM 938 C CA . ASP A 1 113 ? -23.155 -1.929 17.372 1.00 93.94 113 ASP A CA 1
ATOM 939 C C . ASP A 1 113 ? -21.657 -1.648 17.584 1.00 93.94 113 ASP A C 1
ATOM 941 O O . ASP A 1 113 ? -21.142 -1.781 18.689 1.00 93.94 113 ASP A O 1
ATOM 945 N N . ARG A 1 114 ? -20.944 -1.220 16.533 1.00 93.38 114 ARG A N 1
ATOM 946 C CA . ARG A 1 114 ? -19.532 -0.823 16.616 1.00 93.38 114 ARG A CA 1
ATOM 947 C C . ARG A 1 114 ? -19.346 0.488 17.354 1.00 93.38 114 ARG A C 1
ATOM 949 O O . ARG A 1 114 ? -20.193 1.387 17.267 1.00 93.38 114 ARG A O 1
ATOM 956 N N . GLU A 1 115 ? -18.173 0.634 17.960 1.00 92.25 115 GLU A N 1
ATOM 957 C CA . GLU A 1 115 ? -17.761 1.864 18.623 1.00 92.25 115 GLU A CA 1
ATOM 958 C C . GLU A 1 115 ? -17.793 3.045 17.635 1.00 92.25 115 GLU A C 1
ATOM 960 O O . GLU A 1 115 ? -17.168 2.977 16.568 1.00 92.25 115 GLU A O 1
ATOM 965 N N . PRO A 1 116 ? -18.508 4.143 17.948 1.00 93.38 116 PRO A N 1
ATOM 966 C CA . PRO A 1 116 ? -18.736 5.259 17.032 1.00 93.38 116 PRO A CA 1
ATOM 967 C C . PRO A 1 116 ? -17.535 6.213 16.937 1.00 93.38 116 PRO A C 1
ATOM 969 O O . PRO A 1 116 ? -17.712 7.428 16.850 1.00 93.38 116 PRO A O 1
ATOM 972 N N . TYR A 1 117 ? -16.323 5.660 16.949 1.00 91.62 117 TYR A N 1
ATOM 973 C CA . TYR A 1 117 ? -15.068 6.395 16.915 1.00 91.62 117 TYR A CA 1
ATOM 974 C C . TYR A 1 117 ? -14.285 6.118 15.634 1.00 91.62 117 TYR A C 1
ATOM 976 O O . TYR A 1 117 ? -14.402 5.054 15.019 1.00 91.62 117 TYR A O 1
ATOM 984 N N . ALA A 1 118 ? -13.478 7.099 15.243 1.00 91.56 118 ALA A N 1
ATOM 985 C CA . ALA A 1 118 ? -12.459 6.939 14.227 1.00 91.56 118 ALA A CA 1
ATOM 986 C C . ALA A 1 118 ? -11.196 6.341 14.845 1.00 91.56 118 ALA A C 1
ATOM 988 O O . ALA A 1 118 ? -10.668 6.868 15.816 1.00 91.56 118 ALA A O 1
ATOM 989 N N . PHE A 1 119 ? -10.718 5.234 14.295 1.00 91.56 119 PHE A N 1
ATOM 990 C CA . PHE A 1 119 ? -9.605 4.474 14.836 1.00 91.56 119 PHE A CA 1
ATOM 991 C C . PHE A 1 119 ? -8.385 4.556 13.929 1.00 91.56 119 PHE A C 1
ATOM 993 O O . PHE A 1 119 ? -8.458 4.284 12.724 1.00 91.56 119 PHE A O 1
ATOM 1000 N N . TRP A 1 120 ? -7.240 4.837 14.538 1.00 92.00 120 TRP A N 1
ATOM 1001 C CA . TRP A 1 120 ? -5.937 4.691 13.914 1.00 92.00 120 TRP A CA 1
ATOM 1002 C C . TRP A 1 120 ? -4.956 4.053 14.888 1.00 92.00 120 TRP A C 1
ATOM 1004 O O . TRP A 1 120 ? -4.939 4.382 16.072 1.00 92.00 120 TRP A O 1
ATOM 1014 N N . LYS A 1 121 ? -4.102 3.172 14.371 1.00 89.56 121 LYS A N 1
ATOM 1015 C CA . LYS A 1 121 ? -2.986 2.617 15.123 1.00 89.56 121 LYS A CA 1
ATOM 1016 C C . LYS A 1 121 ? -1.793 2.447 14.201 1.00 89.56 121 LYS A C 1
ATOM 1018 O O . LYS A 1 121 ? -1.908 1.801 13.160 1.00 89.56 121 LYS A O 1
ATOM 1023 N N . GLY A 1 122 ? -0.657 3.013 14.570 1.00 89.62 122 GLY A N 1
ATOM 1024 C CA . GLY A 1 122 ? 0.538 2.975 13.738 1.00 89.62 122 GLY A CA 1
ATOM 1025 C C . GLY A 1 122 ? 1.673 3.785 14.335 1.00 89.62 122 GLY A C 1
ATOM 1026 O O . GLY A 1 122 ? 1.510 4.443 15.353 1.00 89.62 122 GLY A O 1
ATOM 1027 N N . ASN A 1 123 ? 2.843 3.706 13.711 1.00 89.94 123 ASN A N 1
ATOM 1028 C CA . ASN A 1 123 ? 4.025 4.413 14.189 1.00 89.94 123 ASN A CA 1
ATOM 1029 C C . ASN A 1 123 ? 3.961 5.882 13.763 1.00 89.94 123 ASN A C 1
ATOM 1031 O O . ASN A 1 123 ? 4.067 6.179 12.567 1.00 89.94 123 ASN A O 1
ATOM 1035 N N . SER A 1 124 ? 3.779 6.775 14.738 1.00 90.56 124 SER A N 1
ATOM 1036 C CA . SER A 1 124 ? 3.665 8.223 14.538 1.00 90.56 124 SER A CA 1
ATOM 1037 C C . SER A 1 124 ? 4.937 8.847 13.969 1.00 90.56 124 SER A C 1
ATOM 1039 O O . SER A 1 124 ? 4.876 9.872 13.298 1.00 90.56 124 SER A O 1
ATOM 1041 N N . LYS A 1 125 ? 6.101 8.220 14.184 1.00 89.25 125 LYS A N 1
ATOM 1042 C CA . LYS A 1 125 ? 7.405 8.760 13.776 1.00 89.25 125 LYS A CA 1
ATOM 1043 C C . LYS A 1 125 ? 7.639 8.660 12.263 1.00 89.25 125 LYS A C 1
ATOM 1045 O O . LYS A 1 125 ? 8.489 9.384 11.745 1.00 89.25 125 LYS A O 1
ATOM 1050 N N . LEU A 1 126 ? 6.893 7.803 11.562 1.00 87.00 126 LEU A N 1
ATOM 1051 C CA . LEU A 1 126 ? 7.064 7.505 10.135 1.00 87.00 126 LEU A CA 1
ATOM 1052 C C . LEU A 1 126 ? 6.290 8.484 9.243 1.00 87.00 126 LEU A C 1
ATOM 1054 O O . LEU A 1 126 ? 5.368 8.066 8.564 1.00 87.00 126 LEU A O 1
ATOM 1058 N N . GLY A 1 127 ? 6.629 9.771 9.255 1.00 87.38 127 GLY A N 1
ATOM 1059 C CA . GLY A 1 127 ? 6.047 10.774 8.348 1.00 87.38 127 GLY A CA 1
ATOM 1060 C C . GLY A 1 127 ? 5.253 11.887 9.051 1.00 87.38 127 GLY A C 1
ATOM 1061 O O . GLY A 1 127 ? 4.745 11.687 10.156 1.00 87.38 127 GLY A O 1
ATOM 1062 N N . PRO A 1 128 ? 5.158 13.084 8.441 1.00 90.19 128 PRO A N 1
ATOM 1063 C CA . PRO A 1 128 ? 4.566 14.265 9.076 1.00 90.19 128 PRO A CA 1
ATOM 1064 C C . PRO A 1 128 ? 3.066 14.100 9.349 1.00 90.19 128 PRO A C 1
ATOM 1066 O O . PRO A 1 128 ? 2.623 14.355 10.463 1.00 90.19 128 PRO A O 1
ATOM 1069 N N . ALA A 1 129 ? 2.304 13.551 8.397 1.00 91.69 129 ALA A N 1
ATOM 1070 C CA . ALA A 1 129 ? 0.857 13.382 8.540 1.00 91.69 129 ALA A CA 1
ATOM 1071 C C . ALA A 1 129 ? 0.464 12.510 9.748 1.00 91.69 129 ALA A C 1
ATOM 1073 O O . ALA A 1 129 ? -0.564 12.744 10.379 1.00 91.69 129 ALA A O 1
ATOM 1074 N N . ARG A 1 130 ? 1.287 11.514 10.107 1.00 93.00 130 ARG A N 1
ATOM 1075 C CA . ARG A 1 130 ? 1.050 10.670 11.290 1.00 93.00 130 ARG A CA 1
ATOM 1076 C C . ARG A 1 130 ? 1.356 11.391 12.591 1.00 93.00 130 ARG A C 1
ATOM 1078 O O . ARG A 1 130 ? 0.629 11.187 13.561 1.00 93.00 130 ARG A O 1
ATOM 1085 N N . LYS A 1 131 ? 2.408 12.217 12.609 1.00 90.62 131 LYS A N 1
ATOM 1086 C CA . LYS A 1 131 ? 2.732 13.073 13.757 1.00 90.62 131 LYS A CA 1
ATOM 1087 C C . LYS A 1 131 ? 1.584 14.031 14.030 1.00 90.62 131 LYS A C 1
ATOM 1089 O O . LYS A 1 131 ? 1.120 14.088 15.161 1.00 90.62 131 LYS A O 1
ATOM 1094 N N . ASP A 1 132 ? 1.087 14.692 12.990 1.00 90.25 132 ASP A N 1
ATOM 1095 C CA . ASP A 1 132 ? -0.031 15.625 13.105 1.00 90.25 132 ASP A CA 1
ATOM 1096 C C . ASP A 1 132 ? -1.302 14.897 13.543 1.00 90.25 132 ASP A C 1
ATOM 1098 O O . ASP A 1 132 ? -1.968 15.337 14.477 1.00 90.25 132 ASP A O 1
ATOM 1102 N N . LEU A 1 133 ? -1.589 13.727 12.957 1.00 90.62 133 LEU A N 1
ATOM 1103 C CA . LEU A 1 133 ? -2.755 12.925 13.317 1.00 90.62 133 LEU A CA 1
ATOM 1104 C C . LEU A 1 133 ? -2.799 12.634 14.820 1.00 90.62 133 LEU A C 1
ATOM 1106 O O . LEU A 1 133 ? -3.820 12.894 15.448 1.00 90.62 133 LEU A O 1
ATOM 1110 N N . VAL A 1 134 ? -1.711 12.137 15.420 1.00 89.62 134 VAL A N 1
ATOM 1111 C CA . VAL A 1 134 ? -1.717 11.780 16.852 1.00 89.62 134 VAL A CA 1
ATOM 1112 C C . VAL A 1 134 ? -1.867 12.982 17.786 1.00 89.62 134 VAL A C 1
ATOM 1114 O O . VAL A 1 134 ? -2.282 12.790 18.930 1.00 89.62 134 VAL A O 1
ATOM 1117 N N . THR A 1 135 ? -1.615 14.212 17.318 1.00 86.44 135 THR A N 1
ATOM 1118 C CA . THR A 1 135 ? -1.907 15.424 18.107 1.00 86.44 135 THR A CA 1
ATOM 1119 C C . THR A 1 135 ? -3.408 15.653 18.294 1.00 86.44 135 THR A C 1
ATOM 1121 O O . THR A 1 135 ? -3.815 16.253 19.284 1.00 86.44 135 THR A O 1
ATOM 1124 N N . CYS A 1 136 ? -4.246 15.104 17.407 1.00 81.50 136 CYS A N 1
ATOM 1125 C CA . CYS A 1 136 ? -5.705 15.181 17.490 1.00 81.50 136 CYS A CA 1
ATOM 1126 C C . CYS A 1 136 ? -6.322 14.193 18.500 1.00 81.50 136 CYS A C 1
ATOM 1128 O O . CYS A 1 136 ? -7.542 14.011 18.519 1.00 81.50 136 CYS A O 1
ATOM 1130 N N . ASN A 1 137 ? -5.513 13.514 19.320 1.00 78.06 137 ASN A N 1
ATOM 1131 C CA . ASN A 1 137 ? -6.034 12.703 20.418 1.00 78.06 137 ASN A CA 1
ATOM 1132 C C . ASN A 1 137 ? -6.720 13.600 21.470 1.00 78.06 137 ASN A C 1
ATOM 1134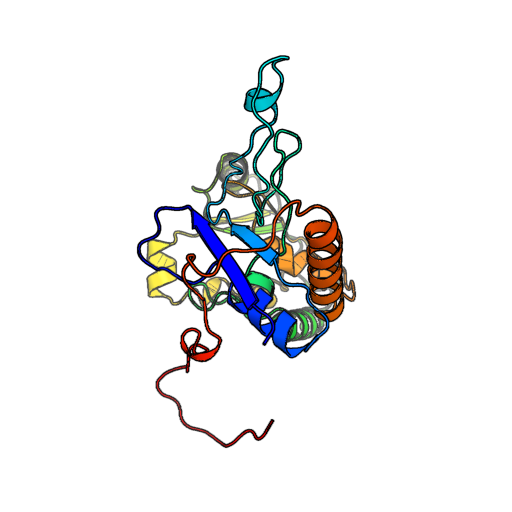 O O . ASN A 1 137 ? -6.554 14.822 21.451 1.00 78.06 137 ASN A O 1
ATOM 1138 N N . VAL A 1 138 ? -7.505 13.002 22.377 1.00 71.50 138 VAL A N 1
ATOM 1139 C CA . VAL A 1 138 ? -8.246 13.737 23.416 1.00 71.50 138 VAL A CA 1
ATOM 1140 C C . VAL A 1 138 ? -7.285 14.651 24.173 1.00 71.50 138 VAL A C 1
ATOM 1142 O O . VAL A 1 138 ? -6.436 14.197 24.938 1.00 71.50 138 VAL A O 1
ATOM 1145 N N . SER A 1 139 ? -7.415 15.948 23.930 1.00 69.00 139 SER A N 1
ATOM 1146 C CA . SER A 1 139 ? -6.577 16.994 24.500 1.00 69.00 139 SER A CA 1
ATOM 1147 C C . SER A 1 139 ? -7.489 18.091 25.033 1.00 69.00 139 SER A C 1
ATOM 1149 O O . SER A 1 139 ? -8.519 18.407 24.439 1.00 69.00 139 SER A O 1
ATOM 1151 N N . ASN A 1 140 ? -7.156 18.623 26.211 1.00 70.50 140 ASN A N 1
ATOM 1152 C CA . ASN A 1 140 ? -7.874 19.732 26.851 1.00 70.50 140 ASN A CA 1
ATOM 1153 C C . ASN A 1 140 ? -9.394 19.511 27.027 1.00 70.50 140 ASN A C 1
ATOM 1155 O O . ASN A 1 140 ? -10.179 20.449 26.930 1.00 70.50 140 ASN A O 1
ATOM 1159 N N . GLY A 1 141 ? -9.818 18.266 27.279 1.00 75.25 141 GLY A N 1
ATOM 1160 C CA . GLY A 1 141 ? -11.231 17.912 27.482 1.00 75.25 141 GLY A CA 1
ATOM 1161 C C . GLY A 1 141 ? -12.064 17.798 26.198 1.00 75.25 141 GLY A C 1
ATOM 1162 O O . GLY A 1 141 ? -13.254 17.499 26.278 1.00 75.25 141 GLY A O 1
ATOM 1163 N N . GLN A 1 142 ? -11.461 17.986 25.020 1.00 79.69 142 GLN A N 1
ATOM 1164 C CA . GLN A 1 142 ? -12.137 17.847 23.734 1.00 79.69 142 GLN A CA 1
ATOM 1165 C C . GLN A 1 142 ? -11.976 16.422 23.182 1.00 79.69 142 GLN A C 1
ATOM 1167 O O . GLN A 1 142 ? -10.888 16.017 22.772 1.00 79.69 142 GLN A O 1
ATOM 1172 N N . ASP A 1 143 ? -13.072 15.652 23.154 1.00 84.56 143 ASP A N 1
ATOM 1173 C CA . ASP A 1 143 ? -13.114 14.347 22.481 1.00 84.56 143 ASP A CA 1
ATOM 1174 C C . ASP A 1 143 ? -13.488 14.525 21.003 1.00 84.56 143 ASP A C 1
ATOM 1176 O O . ASP A 1 143 ? -14.653 14.710 20.647 1.00 84.56 143 ASP A O 1
ATOM 1180 N N . TRP A 1 144 ? -12.489 14.410 20.127 1.00 84.31 144 TRP A N 1
ATOM 1181 C CA . TRP A 1 144 ? -12.639 14.427 18.666 1.00 84.31 144 TRP A CA 1
ATOM 1182 C C . TRP A 1 144 ? -13.327 13.177 18.101 1.00 84.31 144 TRP A C 1
ATOM 1184 O O . TRP A 1 144 ? -13.398 12.994 16.887 1.00 84.31 144 TRP A O 1
ATOM 1194 N N . LYS A 1 145 ? -13.808 12.283 18.974 1.00 88.75 145 LYS A N 1
ATOM 1195 C CA . LYS A 1 145 ? -14.307 10.952 18.628 1.00 88.75 145 LYS A CA 1
ATOM 1196 C C . LYS A 1 145 ? -13.274 10.138 17.845 1.00 88.75 145 LYS A C 1
ATOM 1198 O O . LYS A 1 145 ? -13.632 9.292 17.026 1.00 88.75 145 LYS A O 1
ATOM 1203 N N . ALA A 1 146 ? -11.996 10.375 18.122 1.00 90.50 146 ALA A N 1
ATOM 1204 C CA . ALA A 1 146 ? -10.872 9.662 17.541 1.00 90.50 146 ALA A CA 1
ATOM 1205 C C . ALA A 1 146 ? -10.156 8.841 18.622 1.00 90.50 146 ALA A C 1
ATOM 1207 O O . ALA A 1 146 ? -10.016 9.271 19.767 1.00 90.50 146 ALA A O 1
ATOM 1208 N N . ARG A 1 147 ? -9.732 7.630 18.272 1.00 91.56 147 ARG A N 1
ATOM 1209 C CA . ARG A 1 147 ? -8.954 6.711 19.104 1.00 91.56 147 ARG A CA 1
ATOM 1210 C C . ARG A 1 147 ? -7.668 6.418 18.347 1.00 91.56 147 ARG A C 1
ATOM 1212 O O . ARG A 1 147 ? -7.636 5.596 17.430 1.00 91.56 147 ARG A O 1
ATOM 1219 N N . LEU A 1 148 ? -6.649 7.204 18.674 1.00 91.50 148 LEU A N 1
ATOM 1220 C CA . LEU A 1 148 ? -5.373 7.241 17.976 1.00 91.50 148 LEU A CA 1
ATOM 1221 C C . LEU A 1 148 ? -4.313 6.615 18.877 1.00 91.50 148 LEU A C 1
ATOM 1223 O O . LEU A 1 148 ? -4.049 7.110 19.970 1.00 91.50 148 LEU A O 1
ATOM 1227 N N . PHE A 1 149 ? -3.731 5.512 18.422 1.00 89.06 149 PHE A N 1
ATOM 1228 C CA . PHE A 1 149 ? -2.767 4.736 19.190 1.00 89.06 149 PHE A CA 1
ATOM 1229 C C . PHE A 1 149 ? -1.408 4.777 18.503 1.00 89.06 149 PHE A C 1
ATOM 1231 O O . PHE A 1 149 ? -1.220 4.175 17.443 1.00 89.06 149 PHE A O 1
ATOM 1238 N N . ASP A 1 150 ? -0.459 5.475 19.120 1.00 88.62 150 ASP A N 1
ATOM 1239 C CA . ASP A 1 150 ? 0.920 5.449 18.653 1.00 88.62 150 ASP A CA 1
ATOM 1240 C C . ASP A 1 150 ? 1.553 4.081 18.936 1.00 88.62 150 ASP A C 1
ATOM 1242 O O . ASP A 1 150 ? 1.397 3.499 20.012 1.00 88.62 150 ASP A O 1
ATOM 1246 N N . MET A 1 151 ? 2.244 3.551 17.935 1.00 85.00 151 MET A N 1
ATOM 1247 C CA . MET A 1 151 ? 2.869 2.241 17.949 1.00 85.00 151 MET A CA 1
ATOM 1248 C C . MET A 1 151 ? 4.383 2.386 17.862 1.00 85.00 151 MET A C 1
ATOM 1250 O O . MET A 1 151 ? 4.946 2.620 16.789 1.00 85.00 151 MET A O 1
ATOM 1254 N N . GLU A 1 152 ? 5.061 2.137 18.978 1.00 84.00 152 GLU A N 1
ATOM 1255 C CA . GLU A 1 152 ? 6.513 2.052 18.981 1.00 84.00 152 GLU A CA 1
ATOM 1256 C C . GLU A 1 152 ? 6.984 0.669 18.504 1.00 84.00 152 GLU A C 1
ATOM 1258 O O . GLU A 1 152 ? 6.757 -0.354 19.153 1.00 84.00 152 GLU A O 1
ATOM 1263 N N . TRP A 1 153 ? 7.674 0.636 17.360 1.00 82.25 153 TRP A N 1
ATOM 1264 C CA . TRP A 1 153 ? 8.120 -0.606 16.717 1.00 82.25 153 TRP A CA 1
ATOM 1265 C C . TRP A 1 153 ? 9.034 -1.464 17.594 1.00 82.25 153 TRP A C 1
ATOM 1267 O O . TRP A 1 153 ? 8.916 -2.686 17.579 1.00 82.25 153 TRP A O 1
ATOM 1277 N N . SER A 1 154 ? 9.931 -0.855 18.375 1.00 82.12 154 SER A N 1
ATOM 1278 C CA . SER A 1 154 ? 10.825 -1.596 19.277 1.00 82.12 154 SER A CA 1
ATOM 1279 C C . SER A 1 154 ? 10.043 -2.347 20.360 1.00 82.12 154 SER A C 1
ATOM 1281 O O . SER A 1 154 ? 10.398 -3.474 20.707 1.00 82.12 154 SER A O 1
ATOM 1283 N N . GLY A 1 155 ? 8.959 -1.749 20.863 1.00 82.69 155 GLY A N 1
ATOM 1284 C CA . GLY A 1 155 ? 8.039 -2.366 21.813 1.00 82.69 155 GLY A CA 1
ATOM 1285 C C . GLY A 1 155 ? 7.173 -3.455 21.179 1.00 82.69 155 GLY A C 1
ATOM 1286 O O . GLY A 1 155 ? 7.054 -4.541 21.743 1.00 82.69 155 GLY A O 1
ATOM 1287 N N . GLU A 1 156 ? 6.609 -3.210 19.995 1.00 83.69 156 GLU A N 1
ATOM 1288 C CA . GLU A 1 156 ? 5.774 -4.201 19.297 1.00 83.69 156 GLU A CA 1
ATOM 1289 C C . GLU A 1 156 ? 6.560 -5.408 18.796 1.00 83.69 156 GLU A C 1
ATOM 1291 O O . GLU A 1 156 ? 6.053 -6.528 18.863 1.00 83.69 156 GLU A O 1
ATOM 1296 N N . LYS A 1 157 ? 7.818 -5.218 18.382 1.00 82.94 157 LYS A N 1
ATOM 1297 C CA . LYS A 1 157 ? 8.698 -6.323 17.988 1.00 82.94 157 LYS A CA 1
ATOM 1298 C C . LYS A 1 157 ? 8.875 -7.326 19.130 1.00 82.94 157 LYS A C 1
ATOM 1300 O O . LYS A 1 157 ? 8.830 -8.527 18.895 1.00 82.94 157 LYS A O 1
ATOM 1305 N N . LYS A 1 158 ? 8.976 -6.851 20.381 1.00 84.19 158 LYS A N 1
ATOM 1306 C CA . LYS A 1 158 ? 9.025 -7.718 21.578 1.00 84.19 158 LYS A CA 1
ATOM 1307 C C . LYS A 1 158 ? 7.720 -8.487 21.817 1.00 84.19 158 LYS A C 1
ATOM 1309 O O . LYS A 1 158 ? 7.743 -9.527 22.461 1.00 84.19 158 LYS A O 1
ATOM 1314 N N . LYS A 1 159 ? 6.592 -7.978 21.316 1.00 83.44 159 LYS A N 1
ATOM 1315 C CA . LYS A 1 159 ? 5.256 -8.588 21.424 1.00 83.44 159 LYS A CA 1
ATOM 1316 C C . LYS A 1 159 ? 4.849 -9.364 20.164 1.00 83.44 159 LYS A C 1
ATOM 1318 O O . LYS A 1 159 ? 3.689 -9.757 20.056 1.00 83.44 159 LYS A O 1
ATOM 1323 N N . GLY A 1 160 ? 5.758 -9.526 19.197 1.00 81.62 160 GLY A N 1
ATOM 1324 C CA . GLY A 1 160 ? 5.482 -10.188 17.919 1.00 81.62 160 GLY A CA 1
ATOM 1325 C C . GLY A 1 160 ? 4.397 -9.504 17.083 1.00 81.62 160 GLY A C 1
ATOM 1326 O O . GLY A 1 160 ? 3.706 -10.174 16.328 1.00 81.62 160 GLY A O 1
ATOM 1327 N N . PHE A 1 161 ? 4.179 -8.193 17.256 1.00 82.50 161 PHE A N 1
ATOM 1328 C CA . PHE A 1 161 ? 3.114 -7.440 16.574 1.00 82.50 161 PHE A CA 1
ATOM 1329 C C . PHE A 1 161 ? 1.694 -8.017 16.761 1.00 82.50 161 PHE A C 1
ATOM 1331 O O . PHE A 1 161 ? 0.780 -7.707 15.996 1.00 82.50 161 PHE A O 1
ATOM 1338 N N . ASN A 1 162 ? 1.455 -8.801 17.819 1.00 78.62 162 ASN A N 1
ATOM 1339 C CA . ASN A 1 162 ? 0.143 -9.397 18.109 1.00 78.62 162 ASN A CA 1
ATOM 1340 C C . ASN A 1 162 ? -0.973 -8.355 18.269 1.00 78.62 162 ASN A C 1
ATOM 1342 O O . ASN A 1 162 ? -2.146 -8.639 18.033 1.00 78.62 162 ASN A O 1
ATOM 1346 N N . THR A 1 163 ? -0.619 -7.123 18.636 1.00 79.06 163 THR A N 1
ATOM 1347 C CA . THR A 1 163 ? -1.589 -6.042 18.827 1.00 79.06 163 THR A CA 1
ATOM 1348 C C . THR A 1 163 ? -1.906 -5.267 17.539 1.00 79.06 163 THR A C 1
ATOM 1350 O O . THR A 1 163 ? -2.702 -4.324 17.572 1.00 79.06 163 THR A O 1
ATOM 1353 N N . SER A 1 164 ? -1.289 -5.644 16.417 1.00 78.69 164 SER A N 1
ATOM 1354 C CA . SER A 1 164 ? -1.336 -4.927 15.136 1.00 78.69 164 SER A CA 1
ATOM 1355 C C . SER A 1 164 ? -2.185 -5.624 14.075 1.00 78.69 164 SER A C 1
ATOM 1357 O O . SER A 1 164 ? -2.380 -5.055 13.001 1.00 78.69 164 SER A O 1
ATOM 1359 N N . ASN A 1 165 ? -2.728 -6.813 14.373 1.00 82.81 165 ASN A N 1
ATOM 1360 C CA . ASN A 1 165 ? -3.605 -7.544 13.459 1.00 82.81 165 ASN A CA 1
ATOM 1361 C C . ASN A 1 165 ? -4.772 -6.640 13.007 1.00 82.81 165 ASN A C 1
ATOM 1363 O O . ASN A 1 165 ? -5.435 -5.997 13.828 1.00 82.81 165 ASN A O 1
ATOM 1367 N N . LEU A 1 166 ? -4.987 -6.560 11.692 1.00 83.75 166 LEU A N 1
ATOM 1368 C CA . LEU A 1 166 ? -5.971 -5.660 11.085 1.00 83.75 166 LEU A CA 1
ATOM 1369 C C . LEU A 1 166 ? -7.417 -6.096 11.360 1.00 83.75 166 LEU A C 1
ATOM 1371 O O . LEU A 1 166 ? -8.277 -5.238 11.546 1.00 83.75 166 LEU A O 1
ATOM 1375 N N . ALA A 1 167 ? -7.685 -7.400 11.443 1.00 84.00 167 ALA A N 1
ATOM 1376 C CA . ALA A 1 167 ? -9.012 -7.947 11.720 1.00 84.00 167 ALA A CA 1
ATOM 1377 C C . ALA A 1 167 ? -9.488 -7.630 13.146 1.00 84.00 167 ALA A C 1
ATOM 1379 O O . ALA A 1 167 ? -10.657 -7.315 13.362 1.00 84.00 167 ALA A O 1
ATOM 1380 N N . ASN A 1 168 ? -8.574 -7.569 14.119 1.00 83.75 168 ASN A N 1
ATOM 1381 C CA . ASN A 1 168 ? -8.906 -7.155 15.490 1.00 83.75 168 ASN A CA 1
ATOM 1382 C C . ASN A 1 168 ? -9.354 -5.686 15.603 1.00 83.75 168 ASN A C 1
ATOM 1384 O O . ASN A 1 168 ? -9.861 -5.273 16.642 1.00 83.75 168 ASN A O 1
ATOM 1388 N N . GLN A 1 169 ? -9.188 -4.890 14.545 1.00 84.38 169 GLN A N 1
ATOM 1389 C CA . GLN A 1 169 ? -9.536 -3.467 14.520 1.00 84.38 169 GLN A CA 1
ATOM 1390 C C . GLN A 1 169 ? -10.960 -3.223 13.987 1.00 84.38 169 GLN A C 1
ATOM 1392 O O . GLN A 1 169 ? -11.419 -2.081 13.963 1.00 84.38 169 GLN A O 1
ATOM 1397 N N . CYS A 1 170 ? -11.687 -4.279 13.593 1.00 84.50 170 CYS A N 1
ATOM 1398 C CA . CYS A 1 170 ? -13.059 -4.218 13.072 1.00 84.50 170 CYS A CA 1
ATOM 1399 C C . CYS A 1 170 ? -14.139 -3.893 14.130 1.00 84.50 170 CYS A C 1
ATOM 1401 O O . CYS A 1 170 ? -15.331 -3.988 13.840 1.00 84.50 170 CYS A O 1
ATOM 1403 N N . THR A 1 171 ? -13.749 -3.486 15.341 1.00 89.81 171 THR A N 1
ATOM 1404 C CA . THR A 1 171 ? -14.649 -3.061 16.428 1.00 89.81 171 THR A CA 1
ATOM 1405 C C . THR A 1 171 ? -15.102 -1.602 16.307 1.00 89.81 171 THR A C 1
ATOM 1407 O O . THR A 1 171 ? -16.133 -1.227 16.865 1.00 89.81 171 THR A O 1
ATOM 1410 N N . TYR A 1 172 ? -14.370 -0.787 15.543 1.00 90.06 172 TYR A N 1
ATOM 1411 C CA . TYR A 1 172 ? -14.644 0.635 15.329 1.00 90.06 172 TYR A CA 1
ATOM 1412 C C . TYR A 1 172 ? -15.414 0.883 14.030 1.00 90.06 172 TYR A C 1
ATOM 1414 O O . TYR A 1 172 ? -15.245 0.168 13.039 1.00 90.06 172 TYR A O 1
ATOM 1422 N N . ARG A 1 173 ? -16.258 1.924 14.009 1.00 89.81 173 ARG A N 1
ATOM 1423 C CA . ARG A 1 173 ? -16.997 2.320 12.797 1.00 89.81 173 ARG A CA 1
ATOM 1424 C C . ARG A 1 173 ? -16.068 2.896 11.737 1.00 89.81 173 ARG A C 1
ATOM 1426 O O . ARG A 1 173 ? -16.129 2.490 10.583 1.00 89.81 173 ARG A O 1
ATOM 1433 N N . TYR A 1 174 ? -15.193 3.826 12.097 1.00 89.44 174 TYR A N 1
ATOM 1434 C CA . TYR A 1 174 ? -14.392 4.529 11.097 1.00 89.44 174 TYR A CA 1
ATOM 1435 C C . TYR A 1 174 ? -12.929 4.126 11.220 1.00 89.44 174 TYR A C 1
ATOM 1437 O O . TYR A 1 174 ? -12.337 4.226 12.288 1.00 89.44 174 TYR A O 1
ATOM 1445 N N . LYS A 1 175 ? -12.331 3.669 10.119 1.00 89.88 175 LYS A N 1
ATOM 1446 C CA . LYS A 1 175 ? -10.907 3.338 10.053 1.00 89.88 175 LYS A CA 1
ATOM 1447 C C . LYS A 1 175 ? -10.170 4.455 9.327 1.00 89.88 175 LYS A C 1
ATOM 1449 O O . LYS A 1 175 ? -10.497 4.770 8.184 1.00 89.88 175 LYS A O 1
ATOM 1454 N N . ILE A 1 176 ? -9.179 5.041 9.988 1.00 90.56 176 ILE A N 1
ATOM 1455 C CA . ILE A 1 176 ? -8.308 6.054 9.393 1.00 90.56 176 ILE A CA 1
ATOM 1456 C C . ILE A 1 176 ? -7.145 5.341 8.705 1.00 90.56 176 ILE A C 1
ATOM 1458 O O . ILE A 1 176 ? -6.526 4.439 9.276 1.00 90.56 176 ILE A O 1
ATOM 1462 N N . TYR A 1 177 ? -6.843 5.775 7.487 1.00 89.81 177 TYR A N 1
ATOM 1463 C CA . TYR A 1 177 ? -5.653 5.385 6.745 1.00 89.81 177 TYR A CA 1
ATOM 1464 C C . TYR A 1 177 ? -4.856 6.646 6.451 1.00 89.81 177 TYR A C 1
ATOM 1466 O O . TYR A 1 177 ? -5.425 7.636 5.998 1.00 89.81 177 TYR A O 1
ATOM 1474 N N . VAL A 1 178 ? -3.564 6.604 6.747 1.00 91.50 178 VAL A N 1
ATOM 1475 C CA . VAL A 1 178 ? -2.653 7.729 6.560 1.00 91.50 178 VAL A CA 1
ATOM 1476 C C . VAL A 1 178 ? -1.302 7.194 6.108 1.00 91.50 178 VAL A C 1
ATOM 1478 O O . VAL A 1 178 ? -0.812 6.160 6.594 1.00 91.50 178 VAL A O 1
ATOM 1481 N N . GLU A 1 179 ? -0.725 7.906 5.153 1.00 90.62 179 GLU A N 1
ATOM 1482 C CA . GLU A 1 179 ? 0.597 7.640 4.606 1.00 90.62 179 GLU A CA 1
ATOM 1483 C C . GLU A 1 179 ? 1.666 7.667 5.699 1.00 90.62 179 GLU A C 1
ATOM 1485 O O . GLU A 1 179 ? 1.479 8.224 6.785 1.00 90.62 179 GLU A O 1
ATOM 1490 N N . GLY A 1 180 ? 2.736 6.921 5.456 1.00 89.31 180 GLY A N 1
ATOM 1491 C CA . GLY A 1 180 ? 3.906 6.858 6.311 1.00 89.31 180 GLY A CA 1
ATOM 1492 C C . GLY A 1 180 ? 5.028 7.736 5.767 1.00 89.31 180 GLY A C 1
ATOM 1493 O O . GLY A 1 180 ? 4.826 8.908 5.456 1.00 89.31 180 GLY A O 1
ATOM 1494 N N . ASN A 1 181 ? 6.215 7.141 5.628 1.00 87.38 181 ASN A N 1
ATOM 1495 C CA . ASN A 1 181 ? 7.280 7.734 4.822 1.00 87.38 181 ASN A CA 1
ATOM 1496 C C . ASN A 1 181 ? 6.821 7.936 3.369 1.00 87.38 181 ASN A C 1
ATOM 1498 O O . ASN A 1 181 ? 7.194 8.936 2.763 1.00 87.38 181 ASN A O 1
ATOM 1502 N N . THR A 1 182 ? 6.009 7.001 2.864 1.00 88.81 182 THR A N 1
ATOM 1503 C CA . THR A 1 182 ? 5.277 7.033 1.589 1.00 88.81 182 THR A CA 1
ATOM 1504 C C . THR A 1 182 ? 3.966 6.238 1.748 1.00 88.81 182 THR A C 1
ATOM 1506 O O . THR A 1 182 ? 3.250 6.431 2.737 1.00 88.81 182 THR A O 1
ATOM 1509 N N . TRP A 1 183 ? 3.630 5.322 0.833 1.00 86.62 183 TRP A N 1
ATOM 1510 C CA . TRP A 1 183 ? 2.443 4.479 0.947 1.00 86.62 183 TRP A CA 1
ATOM 1511 C C . TRP A 1 183 ? 2.492 3.590 2.205 1.00 86.62 183 TRP A C 1
ATOM 1513 O O . TRP A 1 183 ? 3.547 3.269 2.747 1.00 86.62 183 TRP A O 1
ATOM 1523 N N . SER A 1 184 ? 1.321 3.212 2.723 1.00 86.19 184 SER A N 1
ATOM 1524 C CA . SER A 1 184 ? 1.194 2.438 3.961 1.00 86.19 184 SER A CA 1
ATOM 1525 C C . SER A 1 184 ? 0.626 1.049 3.694 1.00 86.19 184 SER A C 1
ATOM 1527 O O . SER A 1 184 ? -0.510 0.930 3.241 1.00 86.19 184 SER A O 1
ATOM 1529 N N . ALA A 1 185 ? 1.333 0.001 4.125 1.00 83.94 185 ALA A N 1
ATOM 1530 C CA . ALA A 1 185 ? 0.860 -1.384 4.029 1.00 83.94 185 ALA A CA 1
ATOM 1531 C C . ALA A 1 185 ? -0.520 -1.616 4.672 1.00 83.94 185 ALA A C 1
ATOM 1533 O O . ALA A 1 185 ? -1.266 -2.491 4.248 1.00 83.94 185 ALA A O 1
ATOM 1534 N N . GLN A 1 186 ? -0.931 -0.794 5.649 1.00 82.38 186 GLN A N 1
ATOM 1535 C CA . GLN A 1 186 ? -2.277 -0.882 6.235 1.00 82.38 186 GLN A CA 1
ATOM 1536 C C . GLN A 1 186 ? -3.389 -0.674 5.199 1.00 82.38 186 GLN A C 1
ATOM 1538 O O . GLN A 1 186 ? -4.507 -1.158 5.382 1.00 82.38 186 GLN A O 1
ATOM 1543 N N . GLU A 1 187 ? -3.103 0.045 4.115 1.00 84.88 187 GLU A N 1
ATOM 1544 C CA . GLU A 1 187 ? -4.068 0.312 3.058 1.00 84.88 187 GLU A CA 1
ATOM 1545 C C . GLU A 1 187 ? -4.491 -0.939 2.294 1.00 84.88 187 GLU A C 1
ATOM 1547 O O . GLU A 1 187 ? -5.581 -0.934 1.717 1.00 84.88 187 GLU A O 1
ATOM 1552 N N . ILE A 1 188 ? -3.715 -2.028 2.369 1.00 81.38 188 ILE A N 1
ATOM 1553 C CA . ILE A 1 188 ? -4.096 -3.319 1.793 1.00 81.38 188 ILE A CA 1
ATOM 1554 C C . ILE A 1 188 ? -5.438 -3.819 2.341 1.00 81.38 188 ILE A C 1
ATOM 1556 O O . ILE A 1 188 ? -6.171 -4.492 1.634 1.00 81.38 188 ILE A O 1
ATOM 1560 N N . GLY A 1 189 ? -5.825 -3.435 3.565 1.00 75.69 189 GLY A N 1
ATOM 1561 C CA . GLY A 1 189 ? -7.121 -3.787 4.153 1.00 75.69 189 GLY A CA 1
ATOM 1562 C C . GLY A 1 189 ? -8.306 -2.956 3.638 1.00 75.69 189 GLY A C 1
ATOM 1563 O O . GLY A 1 189 ? -9.459 -3.342 3.846 1.00 75.69 189 GLY A O 1
ATOM 1564 N N . LYS A 1 190 ? -8.071 -1.823 2.952 1.00 81.25 190 LYS A N 1
ATOM 1565 C CA . LYS A 1 190 ? -9.143 -0.943 2.436 1.00 81.25 190 LYS A CA 1
ATOM 1566 C C . LYS A 1 190 ? -10.133 -1.669 1.511 1.00 81.25 190 LYS A C 1
ATOM 1568 O O . LYS A 1 190 ? -11.333 -1.425 1.651 1.00 81.25 190 LYS A O 1
ATOM 1573 N N . PRO A 1 191 ? -9.707 -2.518 0.552 1.00 74.62 191 PRO A N 1
ATOM 1574 C CA . PRO A 1 191 ? -10.624 -3.239 -0.324 1.00 74.62 191 PRO A CA 1
ATOM 1575 C C . PRO A 1 191 ? -11.558 -4.165 0.457 1.00 74.62 191 PRO A C 1
ATOM 1577 O O . PRO A 1 191 ? -12.763 -4.127 0.212 1.00 74.62 191 PRO A O 1
ATOM 1580 N N . ALA A 1 192 ? -11.034 -4.911 1.436 1.00 68.00 192 ALA A N 1
ATOM 1581 C CA . ALA A 1 192 ? -11.835 -5.786 2.291 1.00 68.00 192 ALA A CA 1
ATOM 1582 C C . ALA A 1 192 ? -12.861 -4.984 3.106 1.00 68.00 192 ALA A C 1
ATOM 1584 O O . ALA A 1 192 ? -14.042 -5.323 3.107 1.00 68.00 192 ALA A O 1
ATOM 1585 N N . ALA A 1 193 ? -12.453 -3.854 3.696 1.00 68.19 193 ALA A N 1
ATOM 1586 C CA . ALA A 1 193 ? -13.365 -2.961 4.416 1.00 68.19 193 ALA A CA 1
ATOM 1587 C C . ALA A 1 193 ? -14.471 -2.367 3.520 1.00 68.19 193 ALA A C 1
ATOM 1589 O O . ALA A 1 193 ? -15.582 -2.119 3.980 1.00 68.19 193 ALA A O 1
ATOM 1590 N N . LYS A 1 194 ? -14.189 -2.153 2.229 1.00 64.62 194 LYS A N 1
ATOM 1591 C CA . LYS A 1 194 ? -15.169 -1.681 1.235 1.00 64.62 194 LYS A CA 1
ATOM 1592 C C . LYS A 1 194 ? -15.991 -2.819 0.610 1.00 64.62 194 LYS A C 1
ATOM 1594 O O . LYS A 1 194 ? -16.671 -2.574 -0.385 1.00 64.62 194 LYS A O 1
ATOM 1599 N N . CYS A 1 195 ? -15.893 -4.048 1.129 1.00 58.66 195 CYS A N 1
ATOM 1600 C CA . CYS A 1 195 ? -16.471 -5.261 0.536 1.00 58.66 195 CYS A CA 1
ATOM 1601 C C . CYS A 1 195 ? -16.130 -5.422 -0.960 1.00 58.66 195 CYS A C 1
ATOM 1603 O O . CYS A 1 195 ? -16.878 -6.035 -1.726 1.00 58.66 195 CYS A O 1
ATOM 1605 N N . LYS A 1 196 ? -15.005 -4.848 -1.407 1.00 61.25 196 LYS A N 1
ATOM 1606 C CA . LYS A 1 196 ? -14.538 -4.989 -2.783 1.00 61.25 196 LYS A CA 1
ATOM 1607 C C . LYS A 1 196 ? -13.903 -6.364 -2.925 1.00 61.25 196 LYS A C 1
ATOM 1609 O O . LYS A 1 196 ? -13.022 -6.735 -2.155 1.00 61.25 196 LYS A O 1
ATOM 1614 N N . LYS A 1 197 ? -14.319 -7.099 -3.955 1.00 65.88 197 LYS A N 1
ATOM 1615 C CA . LYS A 1 197 ? -13.753 -8.403 -4.315 1.00 65.88 197 LYS A CA 1
ATOM 1616 C C . LYS A 1 197 ? -12.394 -8.214 -5.000 1.00 65.88 197 LYS A C 1
ATOM 1618 O O . LYS A 1 197 ? -12.288 -8.393 -6.210 1.00 65.88 197 LYS A O 1
ATOM 1623 N N . LEU A 1 198 ? -11.368 -7.812 -4.249 1.00 79.38 198 LEU A N 1
ATOM 1624 C CA . LEU A 1 198 ? -9.991 -7.892 -4.732 1.00 79.38 198 LEU A CA 1
ATOM 1625 C C . LEU A 1 198 ? -9.526 -9.345 -4.606 1.00 79.38 198 LEU A C 1
ATOM 1627 O O . LEU A 1 198 ? -9.491 -9.896 -3.507 1.00 79.38 198 LEU A O 1
ATOM 1631 N N . LYS A 1 199 ? -9.204 -9.972 -5.736 1.00 85.94 199 LYS A N 1
ATOM 1632 C CA . LYS A 1 199 ? -8.654 -11.331 -5.792 1.00 85.94 199 LYS A CA 1
ATOM 1633 C C . LYS A 1 199 ? -7.157 -11.248 -6.057 1.00 85.94 199 LYS A C 1
ATOM 1635 O O . LYS A 1 199 ? -6.759 -10.412 -6.867 1.00 85.94 199 LYS A O 1
ATOM 1640 N N . MET A 1 200 ? -6.363 -12.150 -5.473 1.00 88.56 200 MET A N 1
ATOM 1641 C CA . MET A 1 200 ? -4.940 -12.259 -5.830 1.00 88.56 200 MET A CA 1
ATOM 1642 C C . MET A 1 200 ? -4.727 -12.449 -7.333 1.00 88.56 200 MET A C 1
ATOM 1644 O O . MET A 1 200 ? -3.777 -11.908 -7.883 1.00 88.56 200 MET A O 1
ATOM 1648 N N . GLN A 1 201 ? -5.658 -13.119 -8.020 1.00 88.50 201 GLN A N 1
ATOM 1649 C CA . GLN A 1 201 ? -5.625 -13.264 -9.475 1.00 88.50 201 GLN A CA 1
ATOM 1650 C C . GLN A 1 201 ? -5.497 -11.921 -10.208 1.00 88.50 201 GLN A C 1
ATOM 1652 O O . GLN A 1 201 ? -4.712 -11.819 -11.137 1.00 88.50 201 GLN A O 1
ATOM 1657 N N . ASN A 1 202 ? -6.185 -10.871 -9.747 1.00 89.00 202 ASN A N 1
ATOM 1658 C CA . ASN A 1 202 ? -6.101 -9.551 -10.376 1.00 89.00 202 ASN A CA 1
ATOM 1659 C C . ASN A 1 202 ? -4.701 -8.934 -10.214 1.00 89.00 202 ASN A C 1
ATOM 1661 O O . ASN A 1 202 ? -4.239 -8.221 -11.099 1.00 89.00 202 ASN A O 1
ATOM 1665 N N . ILE A 1 203 ? -4.040 -9.192 -9.079 1.00 90.06 203 ILE A N 1
ATOM 1666 C CA . ILE A 1 203 ? -2.667 -8.740 -8.816 1.00 90.06 203 ILE A CA 1
ATOM 1667 C C . ILE A 1 203 ? -1.696 -9.487 -9.731 1.00 90.06 203 ILE A C 1
ATOM 1669 O O . ILE A 1 203 ? -0.842 -8.870 -10.359 1.00 90.06 203 ILE A O 1
ATOM 1673 N N . TYR A 1 204 ? -1.872 -10.801 -9.869 1.00 90.62 204 TYR A N 1
ATOM 1674 C CA . TYR A 1 204 ? -1.073 -11.607 -10.784 1.00 90.62 204 TYR A CA 1
ATOM 1675 C C . TYR A 1 204 ? -1.283 -11.226 -12.253 1.00 90.62 204 TYR A C 1
ATOM 1677 O O . TYR A 1 204 ? -0.301 -11.085 -12.975 1.00 90.62 204 TYR A O 1
ATOM 1685 N N . ASP A 1 205 ? -2.522 -10.988 -12.686 1.00 90.50 205 ASP A N 1
ATOM 1686 C CA . ASP A 1 205 ? -2.830 -10.537 -14.046 1.00 90.50 205 ASP A CA 1
ATOM 1687 C C . ASP A 1 205 ? -2.199 -9.163 -14.332 1.00 90.50 205 ASP A C 1
ATOM 1689 O O . ASP A 1 205 ? -1.657 -8.952 -15.417 1.00 90.50 205 ASP A O 1
ATOM 1693 N N . TYR A 1 206 ? -2.201 -8.251 -13.349 1.00 91.44 206 TYR A N 1
ATOM 1694 C CA . TYR A 1 206 ? -1.490 -6.973 -13.442 1.00 91.44 206 TYR A CA 1
ATOM 1695 C C . TYR A 1 206 ? 0.020 -7.177 -13.610 1.00 91.44 206 TYR A C 1
ATOM 1697 O O . TYR A 1 206 ? 0.594 -6.658 -14.566 1.00 91.44 206 TYR A O 1
ATOM 1705 N N . CYS A 1 207 ? 0.660 -7.968 -12.741 1.00 91.06 207 CYS A N 1
ATOM 1706 C CA . CYS A 1 207 ? 2.090 -8.263 -12.859 1.00 91.06 207 CYS A CA 1
ATOM 1707 C C . CYS A 1 207 ? 2.421 -8.900 -14.213 1.00 91.06 207 CYS A C 1
ATOM 1709 O O . CYS A 1 207 ? 3.368 -8.487 -14.877 1.00 91.06 207 CYS A O 1
ATOM 1711 N N . PHE A 1 208 ? 1.626 -9.886 -14.638 1.00 91.38 208 PHE A N 1
ATOM 1712 C CA . PHE A 1 208 ? 1.782 -10.555 -15.924 1.00 91.38 208 PHE A CA 1
ATOM 1713 C C . PHE A 1 208 ? 1.722 -9.549 -17.077 1.00 91.38 208 PHE A C 1
ATOM 1715 O O . PHE A 1 208 ? 2.595 -9.563 -17.944 1.00 91.38 208 PHE A O 1
ATOM 1722 N N . HIS A 1 209 ? 0.724 -8.663 -17.075 1.00 92.50 209 HIS A N 1
ATOM 1723 C CA . HIS A 1 209 ? 0.577 -7.628 -18.092 1.00 92.50 209 HIS A CA 1
ATOM 1724 C C . HIS A 1 209 ? 1.778 -6.677 -18.112 1.00 92.50 209 HIS A C 1
ATOM 1726 O O . HIS A 1 209 ? 2.391 -6.507 -19.163 1.00 92.50 209 HIS A O 1
ATOM 1732 N N . VAL A 1 210 ? 2.160 -6.121 -16.958 1.00 92.00 210 VAL A N 1
ATOM 1733 C CA . VAL A 1 210 ? 3.284 -5.180 -16.846 1.00 92.00 210 VAL A CA 1
ATOM 1734 C C . VAL A 1 210 ? 4.580 -5.800 -17.362 1.00 92.00 210 VAL A C 1
ATOM 1736 O O . VAL A 1 210 ? 5.262 -5.177 -18.171 1.00 92.00 210 VAL A O 1
ATOM 1739 N N . LEU A 1 211 ? 4.904 -7.033 -16.960 1.00 90.19 211 LEU A N 1
ATOM 1740 C CA . LEU A 1 211 ? 6.125 -7.705 -17.412 1.00 90.19 211 LEU A CA 1
ATOM 1741 C C . LEU A 1 211 ? 6.104 -8.002 -18.917 1.00 90.19 211 LEU A C 1
ATOM 1743 O O . LEU A 1 211 ? 7.125 -7.846 -19.581 1.00 90.19 211 LEU A O 1
ATOM 1747 N N . ASN A 1 212 ? 4.953 -8.389 -19.474 1.00 90.56 212 ASN A N 1
ATOM 1748 C CA . ASN A 1 212 ? 4.828 -8.648 -20.910 1.00 90.56 212 ASN A CA 1
ATOM 1749 C C . ASN A 1 212 ? 4.950 -7.375 -21.751 1.00 90.56 212 ASN A C 1
ATOM 1751 O O . ASN A 1 212 ? 5.598 -7.398 -22.793 1.00 90.56 212 ASN A O 1
ATOM 1755 N N . GLU A 1 213 ? 4.337 -6.270 -21.326 1.00 92.69 213 GLU A N 1
ATOM 1756 C CA . GLU A 1 213 ? 4.474 -4.994 -22.032 1.00 92.69 213 GLU A CA 1
ATOM 1757 C C . GLU A 1 213 ? 5.886 -4.426 -21.886 1.00 92.69 213 GLU A C 1
ATOM 1759 O O . GLU A 1 213 ? 6.457 -3.952 -22.865 1.00 92.69 213 GLU A O 1
ATOM 1764 N N . TYR A 1 214 ? 6.486 -4.548 -20.701 1.00 90.31 214 TYR A N 1
ATOM 1765 C CA . TYR A 1 214 ? 7.860 -4.124 -20.458 1.00 90.31 214 TYR A CA 1
ATOM 1766 C C . TYR A 1 214 ? 8.867 -4.896 -21.321 1.00 90.31 214 TYR A C 1
ATOM 1768 O O . TYR A 1 214 ? 9.736 -4.287 -21.943 1.00 90.31 214 TYR A O 1
ATOM 1776 N N . ALA A 1 215 ? 8.711 -6.216 -21.448 1.00 88.56 215 ALA A N 1
ATOM 1777 C CA . ALA A 1 215 ? 9.593 -7.044 -22.268 1.00 88.56 215 ALA A CA 1
ATOM 1778 C C . ALA A 1 215 ? 9.640 -6.608 -23.740 1.00 88.56 215 ALA A C 1
ATOM 1780 O O . ALA A 1 215 ? 10.691 -6.681 -24.372 1.00 88.56 215 ALA A O 1
ATOM 1781 N N . LYS A 1 216 ? 8.529 -6.098 -24.290 1.00 89.50 216 LYS A N 1
ATOM 1782 C CA . LYS A 1 216 ? 8.478 -5.582 -25.672 1.00 89.50 216 LYS A CA 1
ATOM 1783 C C . LYS A 1 216 ? 9.325 -4.323 -25.870 1.00 89.50 216 LYS A C 1
ATOM 1785 O O . LYS A 1 216 ? 9.649 -3.983 -27.005 1.00 89.50 216 LYS A O 1
ATOM 1790 N N . LEU A 1 217 ? 9.643 -3.612 -24.789 1.00 88.44 217 LEU A N 1
ATOM 1791 C CA . LEU A 1 217 ? 10.449 -2.392 -24.812 1.00 88.44 217 LEU A CA 1
ATOM 1792 C C . LEU A 1 217 ? 11.950 -2.681 -24.686 1.00 88.44 217 LEU A C 1
ATOM 1794 O O . LEU A 1 217 ? 12.759 -1.797 -24.983 1.00 88.44 217 LEU A O 1
ATOM 1798 N N . LEU A 1 218 ? 12.331 -3.893 -24.267 1.00 80.50 218 LEU A N 1
ATOM 1799 C CA . LEU A 1 218 ? 13.729 -4.291 -24.158 1.00 80.50 218 LEU A CA 1
ATOM 1800 C C . LEU A 1 218 ? 14.371 -4.321 -25.549 1.00 80.50 218 LEU A C 1
ATOM 1802 O O . LEU A 1 218 ? 13.921 -5.004 -26.466 1.00 80.50 218 LEU A O 1
ATOM 1806 N N . ARG A 1 219 ? 15.449 -3.549 -25.704 1.00 76.75 219 ARG A N 1
ATOM 1807 C CA . ARG A 1 219 ? 16.207 -3.431 -26.965 1.00 76.75 219 ARG A CA 1
ATOM 1808 C C . ARG A 1 219 ? 17.416 -4.357 -27.033 1.00 76.75 219 ARG A C 1
ATOM 1810 O O . ARG A 1 219 ? 18.184 -4.300 -27.989 1.00 76.75 219 ARG A O 1
ATOM 1817 N N . TYR A 1 220 ? 17.613 -5.164 -26.002 1.00 68.25 220 TYR A N 1
ATOM 1818 C CA . TYR A 1 220 ? 18.739 -6.068 -25.865 1.00 68.25 220 TYR A CA 1
ATOM 1819 C C . TYR A 1 220 ? 18.247 -7.389 -25.272 1.00 68.25 220 TYR A C 1
ATOM 1821 O O . TYR A 1 220 ? 17.180 -7.448 -24.661 1.00 68.25 220 TYR A O 1
ATOM 1829 N N . LYS A 1 221 ? 19.013 -8.458 -25.494 1.00 64.62 221 LYS A N 1
ATOM 1830 C CA . LYS A 1 221 ? 18.744 -9.755 -24.877 1.00 64.62 221 LYS A CA 1
ATOM 1831 C C . LYS A 1 221 ? 19.358 -9.756 -23.468 1.00 64.62 221 LYS A C 1
ATOM 1833 O O . LYS A 1 221 ? 20.551 -9.454 -23.386 1.00 64.62 221 LYS A O 1
ATOM 1838 N N . PRO A 1 222 ? 18.597 -10.085 -22.409 1.00 62.56 222 PRO A N 1
ATOM 1839 C CA . PRO A 1 222 ? 19.129 -10.240 -21.055 1.00 62.56 222 PRO A CA 1
ATOM 1840 C C . PRO A 1 222 ? 20.392 -11.112 -21.041 1.00 62.56 222 PRO A C 1
ATOM 1842 O O . PRO A 1 222 ? 20.447 -12.130 -21.738 1.00 62.56 222 PRO A O 1
ATOM 1845 N N . ILE A 1 223 ? 21.430 -10.678 -20.321 1.00 56.16 223 ILE A N 1
ATOM 1846 C CA . ILE A 1 223 ? 22.757 -11.320 -20.313 1.00 56.16 223 ILE A CA 1
ATOM 1847 C C . ILE A 1 223 ? 22.902 -12.194 -19.057 1.00 56.16 223 ILE A C 1
ATOM 1849 O O . ILE A 1 223 ? 22.582 -11.757 -17.956 1.00 56.16 223 ILE A O 1
ATOM 1853 N N . GLU A 1 224 ? 23.488 -13.385 -19.211 1.00 47.59 224 GLU A N 1
ATOM 1854 C CA . GLU A 1 224 ? 23.724 -14.441 -18.200 1.00 47.59 224 GLU A CA 1
ATOM 1855 C C . GLU A 1 224 ? 24.661 -14.070 -17.011 1.00 47.59 224 GLU A C 1
ATOM 1857 O O . GLU A 1 224 ? 25.194 -14.946 -16.337 1.00 47.59 224 GLU A O 1
ATOM 1862 N N . GLY A 1 225 ? 24.899 -12.782 -16.732 1.00 43.94 225 GLY A N 1
ATOM 1863 C CA . GLY A 1 225 ? 25.886 -12.310 -15.743 1.00 43.94 225 GLY A CA 1
ATOM 1864 C C . GLY A 1 225 ? 25.328 -11.701 -14.449 1.00 43.94 225 GLY A C 1
ATOM 1865 O O . GLY A 1 225 ? 26.102 -11.404 -13.538 1.00 43.94 225 GLY A O 1
ATOM 1866 N N . SER A 1 226 ? 24.016 -11.483 -14.347 1.00 45.25 226 SER A N 1
ATOM 1867 C CA . SER A 1 226 ? 23.362 -11.018 -13.116 1.00 45.25 226 SER A CA 1
ATOM 1868 C C . SER A 1 226 ? 23.008 -12.214 -12.226 1.00 45.25 226 SER A C 1
ATOM 1870 O O . SER A 1 226 ? 22.731 -13.298 -12.737 1.00 45.25 226 SER A O 1
ATOM 1872 N N . LYS A 1 227 ? 23.052 -12.050 -10.891 1.00 43.28 227 LYS A N 1
ATOM 1873 C CA . LYS A 1 227 ? 22.754 -13.133 -9.932 1.00 43.28 227 LYS A CA 1
ATOM 1874 C C . LYS A 1 227 ? 21.404 -13.772 -10.275 1.00 43.28 227 LYS A C 1
ATOM 1876 O O . LYS A 1 227 ? 20.352 -13.188 -10.027 1.00 43.28 227 LYS A O 1
ATOM 1881 N N . GLU A 1 228 ? 21.458 -14.977 -10.829 1.00 39.47 228 GLU A N 1
ATOM 1882 C CA . GLU A 1 228 ? 20.290 -15.795 -11.114 1.00 39.47 228 GLU A CA 1
ATOM 1883 C C . GLU A 1 228 ? 19.614 -16.108 -9.778 1.00 39.47 228 GLU A C 1
ATOM 1885 O O . GLU A 1 228 ? 20.179 -16.784 -8.914 1.00 39.47 228 GLU A O 1
ATOM 1890 N N . THR A 1 229 ? 18.415 -15.569 -9.561 1.00 43.94 229 THR A N 1
ATOM 1891 C CA . THR A 1 229 ? 17.630 -15.952 -8.389 1.00 43.94 229 THR A CA 1
ATOM 1892 C C . THR A 1 229 ? 16.887 -17.237 -8.741 1.00 43.94 229 THR A C 1
ATOM 1894 O O . THR A 1 229 ? 15.689 -17.235 -9.015 1.00 43.94 229 THR A O 1
ATOM 1897 N N . CYS A 1 230 ? 17.630 -18.345 -8.811 1.00 38.03 230 CYS A N 1
ATOM 1898 C CA . CYS A 1 230 ? 17.072 -19.663 -9.087 1.00 38.03 230 CYS A CA 1
ATOM 1899 C C . CYS A 1 230 ? 15.997 -20.015 -8.055 1.00 38.03 230 CYS A C 1
ATOM 1901 O O . CYS A 1 230 ? 16.133 -19.749 -6.859 1.00 38.03 230 CYS A O 1
ATOM 1903 N N . SER A 1 231 ? 14.936 -20.682 -8.516 1.00 40.00 231 SER A N 1
ATOM 1904 C CA . SER A 1 231 ? 13.805 -21.116 -7.680 1.00 40.00 231 SER A CA 1
ATOM 1905 C C . SER A 1 231 ? 14.207 -21.939 -6.442 1.00 40.00 231 SER A C 1
ATOM 1907 O O . SER A 1 231 ? 13.462 -21.983 -5.466 1.00 40.00 231 SER A O 1
ATOM 1909 N N . GLU A 1 232 ? 15.399 -22.542 -6.459 1.00 31.52 232 GLU A N 1
ATOM 1910 C CA . GLU A 1 232 ? 15.967 -23.359 -5.384 1.00 31.52 232 GLU A CA 1
ATOM 1911 C C . GLU A 1 232 ? 16.637 -22.530 -4.271 1.00 31.52 232 GLU A C 1
ATOM 1913 O O . GLU A 1 232 ? 16.707 -22.975 -3.128 1.00 31.52 232 GLU A O 1
ATOM 1918 N N . THR A 1 233 ? 17.083 -21.300 -4.555 1.00 35.19 233 THR A N 1
ATOM 1919 C CA . THR A 1 233 ? 17.697 -20.390 -3.561 1.00 35.19 233 THR A CA 1
ATOM 1920 C C . THR A 1 233 ? 16.667 -19.548 -2.799 1.00 35.19 233 THR A C 1
ATOM 1922 O O . THR A 1 233 ? 17.006 -18.849 -1.836 1.00 35.19 233 THR A O 1
ATOM 1925 N N . LEU A 1 234 ? 15.403 -19.635 -3.215 1.00 40.94 234 LEU A N 1
ATOM 1926 C CA . LEU A 1 234 ? 14.238 -18.984 -2.628 1.00 40.94 234 LEU A CA 1
ATOM 1927 C C . LEU A 1 234 ? 13.340 -20.040 -1.974 1.00 40.94 234 LEU A C 1
ATOM 1929 O O . LEU A 1 234 ? 12.210 -20.298 -2.390 1.00 40.94 234 LEU A O 1
ATOM 1933 N N . VAL A 1 235 ? 13.874 -20.691 -0.943 1.00 28.61 235 VAL A N 1
ATOM 1934 C CA . VAL A 1 235 ? 13.086 -21.588 -0.096 1.00 28.61 235 VAL A CA 1
ATOM 1935 C C . VAL A 1 235 ? 11.979 -20.744 0.560 1.00 28.61 235 VAL A C 1
ATOM 1937 O O . VAL A 1 235 ? 12.293 -19.701 1.141 1.00 28.61 235 VAL A O 1
ATOM 1940 N N . PRO A 1 236 ? 10.693 -21.143 0.487 1.00 35.12 236 PRO A N 1
ATOM 1941 C CA . PRO A 1 236 ? 9.662 -20.536 1.321 1.00 35.12 236 PRO A CA 1
ATOM 1942 C C . PRO A 1 236 ? 10.132 -20.637 2.768 1.00 35.12 236 PRO A C 1
ATOM 1944 O O . PRO A 1 236 ? 10.654 -21.685 3.147 1.00 35.12 236 PRO A O 1
ATOM 1947 N N . LEU A 1 237 ? 9.964 -19.585 3.570 1.00 31.75 237 LEU A N 1
ATOM 1948 C CA . LEU A 1 237 ? 10.200 -19.675 5.008 1.00 31.75 237 LEU A CA 1
ATOM 1949 C C . LEU A 1 237 ? 9.378 -20.857 5.545 1.00 31.75 237 LEU A C 1
ATOM 1951 O O . LEU A 1 237 ? 8.167 -20.751 5.731 1.00 31.75 237 LEU A O 1
ATOM 1955 N N . LYS A 1 238 ? 10.030 -22.006 5.756 1.00 26.27 238 LYS A N 1
ATOM 1956 C CA . LYS A 1 238 ? 9.520 -23.033 6.651 1.00 26.27 238 LYS A CA 1
ATOM 1957 C C . LYS A 1 238 ? 9.402 -22.326 7.990 1.00 26.27 238 LYS A C 1
ATOM 1959 O O . LYS A 1 238 ? 10.394 -21.811 8.502 1.00 26.27 238 LYS A O 1
ATOM 1964 N N . ALA A 1 239 ? 8.192 -22.278 8.531 1.00 31.45 239 ALA A N 1
ATOM 1965 C CA . ALA A 1 239 ? 8.024 -22.076 9.954 1.00 31.45 239 ALA A CA 1
ATOM 1966 C C . ALA A 1 239 ? 8.784 -23.222 10.635 1.00 31.45 239 ALA A C 1
ATOM 1968 O O . ALA A 1 239 ? 8.342 -24.371 10.614 1.00 31.45 239 ALA A O 1
ATOM 1969 N N . GLU A 1 240 ? 9.987 -22.945 11.131 1.00 28.95 240 GLU A N 1
ATOM 1970 C CA . GLU A 1 240 ? 10.695 -23.912 11.950 1.00 28.95 240 GLU A CA 1
ATOM 1971 C C . GLU A 1 240 ? 9.955 -24.036 13.284 1.00 28.95 240 GLU A C 1
ATOM 1973 O O . GLU A 1 240 ? 9.863 -23.087 14.062 1.00 28.95 240 GLU A O 1
ATOM 1978 N N . ASN A 1 241 ? 9.467 -25.260 13.501 1.00 28.61 241 ASN A N 1
ATOM 1979 C CA . ASN A 1 241 ? 8.978 -25.875 14.735 1.00 28.61 241 ASN A CA 1
ATOM 1980 C C . ASN A 1 241 ? 7.494 -25.687 15.081 1.00 28.61 241 ASN A C 1
ATOM 1982 O O . ASN A 1 241 ? 7.093 -24.809 15.840 1.00 28.61 241 ASN A O 1
ATOM 1986 N N . GLY A 1 242 ? 6.706 -26.647 14.590 1.00 25.72 242 GLY A N 1
ATOM 1987 C CA . GLY A 1 242 ? 5.345 -26.946 15.022 1.00 25.72 242 GLY A CA 1
ATOM 1988 C C . GLY A 1 242 ? 4.694 -27.947 14.073 1.00 25.72 242 GLY A C 1
ATOM 1989 O O . GLY A 1 242 ? 3.945 -27.554 13.192 1.00 25.72 242 GLY A O 1
ATOM 1990 N N . ASP A 1 243 ? 5.066 -29.217 14.214 1.00 27.73 243 ASP A N 1
ATOM 1991 C CA . ASP A 1 243 ? 4.569 -30.373 13.463 1.00 27.73 243 ASP A CA 1
ATOM 1992 C C . ASP A 1 243 ? 3.039 -30.358 13.269 1.00 27.73 243 ASP A C 1
ATOM 1994 O O . ASP A 1 243 ? 2.307 -30.164 14.239 1.00 27.73 243 ASP A O 1
ATOM 1998 N N . LEU A 1 244 ? 2.579 -30.563 12.026 1.00 26.88 244 LEU A N 1
ATOM 1999 C CA . LEU A 1 244 ? 1.406 -31.371 11.666 1.00 26.88 244 LEU A CA 1
ATOM 2000 C C . LEU A 1 244 ? 1.205 -31.382 10.141 1.00 26.88 244 LEU A C 1
ATOM 2002 O O . LEU A 1 244 ? 0.747 -30.418 9.536 1.00 26.88 244 LEU A O 1
ATOM 2006 N N . GLY A 1 245 ? 1.469 -32.548 9.552 1.00 22.98 245 GLY A N 1
ATOM 2007 C CA . GLY A 1 245 ? 0.620 -33.103 8.500 1.00 22.98 245 GLY A CA 1
ATOM 2008 C C . GLY A 1 245 ? 0.808 -32.563 7.083 1.00 22.98 245 GLY A C 1
ATOM 2009 O O . GLY A 1 245 ? 0.189 -31.587 6.680 1.00 22.98 245 GLY A O 1
ATOM 2010 N N . SER A 1 246 ? 1.578 -33.319 6.293 1.00 29.67 246 SER A N 1
ATOM 2011 C CA . SER A 1 246 ? 1.294 -33.660 4.890 1.00 29.67 246 SER A CA 1
ATOM 2012 C C . SER A 1 246 ? 0.235 -32.794 4.187 1.00 29.67 246 SER A C 1
ATOM 2014 O O . SER A 1 246 ? -0.963 -33.065 4.283 1.00 29.67 246 SER A O 1
ATOM 2016 N N . THR A 1 247 ? 0.677 -31.870 3.340 1.00 24.14 247 THR A N 1
ATOM 2017 C CA . THR A 1 247 ? -0.133 -31.422 2.202 1.00 24.14 247 THR A CA 1
ATOM 2018 C C . THR A 1 247 ? 0.615 -31.736 0.914 1.00 24.14 247 THR A C 1
ATOM 2020 O O . THR A 1 247 ? 1.614 -31.106 0.574 1.00 24.14 247 THR A O 1
ATOM 2023 N N . ARG A 1 248 ? 0.120 -32.767 0.220 1.00 20.86 248 ARG A N 1
ATOM 2024 C CA . ARG A 1 248 ? 0.221 -32.891 -1.237 1.00 20.86 248 ARG A CA 1
ATOM 2025 C C . ARG A 1 248 ? -0.317 -31.601 -1.865 1.00 20.86 248 ARG A C 1
ATOM 2027 O O . ARG A 1 248 ? -1.417 -31.187 -1.501 1.00 20.86 248 ARG A O 1
ATOM 2034 N N . TRP A 1 249 ? 0.431 -31.051 -2.814 1.00 29.89 249 TRP A N 1
ATOM 2035 C CA . TRP A 1 249 ? -0.042 -30.142 -3.857 1.00 29.89 249 TRP A CA 1
ATOM 2036 C C . TRP A 1 249 ? 0.248 -30.802 -5.199 1.00 29.89 249 TRP A C 1
ATOM 2038 O O . TRP A 1 249 ? 1.360 -31.367 -5.322 1.00 29.89 249 TRP A O 1
#

Organism: NCBI:txid2727404

Secondary structure (DSSP, 8-state):
---EEEEEES--SSTT-SSHHHHHHHHHHSTTTSPPEEEEEE-SSS---BGGGG-STTPPPPP-EEESS--TTB--EE---GGGG-BGGGTBPPHHHHHHHHHHHHHHS-GGGSEEEEEEEE-TTSSHHHHHHHHTSSBTTB--SEEEEE--HHHHHHTTTGGG-SGGGTTEEEE----SSSS-GGGGGHHHHTT----HHHHHHHHHHHHHHHHTT--SPPPTTS-B--TTT------SS--------

pLDDT: mean 76.93, std 19.4, range [20.86, 94.81]

Foldseek 3Di:
DAFEFEDEDDDDPPPDAWCNVVVLVLCVVQPPQFHRDYAYEYRDQDADAFVVQQVDPPHDDTDAYAYCFDDPRGPHHHANTRLCCNDQLQPRHHLVVLLVLLVVLLVVDDLVQAQAAEEDEEALVFDDVSVVVVVQPCDPNDHPSYDYHHDDPVVCSVVSNPVVRLSVVSRHNHYDDDAGVGRDSSCSCVCSVVVHPDDVVVSSVVVSVVSVVVVVVDPDRDDPPGPGPDPVVCDPPDPPDDDDDDDDD

Radius of gyration: 20.84 Å; chains: 1; bounding box: 51×53×54 Å

InterPro domains:
  IPR006598 Glycosyl transferase CAP10 domain [PF05686] (19-186)
  IPR006598 Glycosyl transferase CAP10 domain [SM00672] (33-221)
  IPR051091 Protein O-Glucosyltransferase/Glycosyltransferase 90 [PTHR12203] (20-185)